Protein AF-0000000082425223 (afdb_homodimer)

Structure (mmCIF, N/CA/C/O backbone):
data_AF-0000000082425223-model_v1
#
loop_
_entity.id
_entity.type
_entity.pdbx_description
1 polymer 'DoxX family protein'
#
loop_
_atom_site.group_PDB
_atom_site.id
_atom_site.type_symbol
_atom_site.label_atom_id
_atom_site.label_alt_id
_atom_site.label_comp_id
_atom_site.label_asym_id
_atom_site.label_entity_id
_atom_site.label_seq_id
_atom_site.pdbx_PDB_ins_code
_atom_site.Cartn_x
_atom_site.Cartn_y
_atom_site.Cartn_z
_atom_site.occupancy
_atom_site.B_iso_or_equiv
_atom_site.auth_seq_id
_atom_site.auth_comp_id
_atom_site.auth_asym_id
_atom_site.auth_atom_id
_atom_site.pdbx_PDB_model_num
ATOM 1 N N . MET A 1 1 ? -29.469 19.625 16.859 1 52.38 1 MET A N 1
ATOM 2 C CA . MET A 1 1 ? -29.297 18.578 17.875 1 52.38 1 MET A CA 1
ATOM 3 C C . MET A 1 1 ? -28.641 17.344 17.281 1 52.38 1 MET A C 1
ATOM 5 O O . MET A 1 1 ? -27.672 16.828 17.828 1 52.38 1 MET A O 1
ATOM 9 N N . MET A 1 2 ? -29.141 16.844 16.172 1 56.38 2 MET A N 1
ATOM 10 C CA . MET A 1 2 ? -28.625 15.664 15.469 1 56.38 2 MET A CA 1
ATOM 11 C C . MET A 1 2 ? -27.203 15.906 14.977 1 56.38 2 MET A C 1
ATOM 13 O O . MET A 1 2 ? -26.359 15.008 15.039 1 56.38 2 MET A O 1
ATOM 17 N N . TYR A 1 3 ? -27.031 17.109 14.648 1 58.78 3 TYR A N 1
ATOM 18 C CA . TYR A 1 3 ? -25.688 17.453 14.164 1 58.78 3 TYR A CA 1
ATOM 19 C C . TYR A 1 3 ? -24.672 17.344 15.281 1 58.78 3 TYR A C 1
ATOM 21 O O . TYR A 1 3 ? -23.547 16.875 15.062 1 58.78 3 TYR A O 1
ATOM 29 N N . ALA A 1 4 ? -25.125 17.828 16.438 1 57.56 4 ALA A N 1
ATOM 30 C CA . ALA A 1 4 ? -24.203 17.797 17.578 1 57.56 4 ALA A CA 1
ATOM 31 C C . ALA A 1 4 ? -23.859 16.359 17.969 1 57.56 4 ALA A C 1
ATOM 33 O O . ALA A 1 4 ? -22.719 16.062 18.312 1 57.56 4 ALA A O 1
ATOM 34 N N . ILE A 1 5 ? -24.719 15.539 18 1 57.25 5 ILE A N 1
ATOM 35 C CA . ILE A 1 5 ? -24.5 14.141 18.359 1 57.25 5 ILE A CA 1
ATOM 36 C C . ILE A 1 5 ? -23.562 13.492 17.328 1 57.25 5 ILE A C 1
ATOM 38 O O . ILE A 1 5 ? -22.641 12.758 17.703 1 57.25 5 ILE A O 1
ATOM 42 N N . TYR A 1 6 ? -23.797 13.836 16.156 1 58.12 6 TYR A N 1
ATOM 43 C CA . TYR A 1 6 ? -22.969 13.289 15.086 1 58.12 6 TYR A CA 1
ATOM 44 C C . TYR A 1 6 ? -21.531 13.789 15.188 1 58.12 6 TYR A C 1
ATOM 46 O O . TYR A 1 6 ? -20.594 13.023 15.023 1 58.12 6 TYR A O 1
ATOM 54 N N . ALA A 1 7 ? -21.609 15.031 15.516 1 58.75 7 ALA A N 1
ATOM 55 C CA . ALA A 1 7 ? -20.281 15.602 15.711 1 58.75 7 ALA A CA 1
ATOM 56 C C . ALA A 1 7 ? -19.547 14.914 16.859 1 58.75 7 ALA A C 1
ATOM 58 O O . ALA A 1 7 ? -18.344 14.664 16.781 1 58.75 7 ALA A O 1
ATOM 59 N N . LEU A 1 8 ? -20.25 14.766 17.938 1 57.88 8 LEU A N 1
ATOM 60 C CA . LEU A 1 8 ? -19.656 14.078 19.078 1 57.88 8 LEU A CA 1
ATOM 61 C C . LEU A 1 8 ? -19.219 12.664 18.703 1 57.88 8 LEU A C 1
ATOM 63 O O . LEU A 1 8 ? -18.156 12.211 19.094 1 57.88 8 LEU A O 1
ATOM 67 N N . LEU A 1 9 ? -19.984 12.047 18.031 1 59.44 9 LEU A N 1
ATOM 68 C CA . LEU A 1 9 ? -19.672 10.688 17.594 1 59.44 9 LEU A CA 1
ATOM 69 C C . LEU A 1 9 ? -18.469 10.688 16.672 1 59.44 9 LEU A C 1
ATOM 71 O O . LEU A 1 9 ? -17.594 9.812 16.766 1 59.44 9 LEU A O 1
ATOM 75 N N . GLN A 1 10 ? -18.484 11.688 15.891 1 58.5 10 GLN A N 1
ATOM 76 C CA . GLN A 1 10 ? -17.391 11.789 14.93 1 58.5 10 GLN A CA 1
ATOM 77 C C . GLN A 1 10 ? -16.062 12.039 15.625 1 58.5 10 GLN A C 1
ATOM 79 O O . GLN A 1 10 ? -15.023 11.523 15.211 1 58.5 10 GLN A O 1
ATOM 84 N N . THR A 1 11 ? -16.25 12.914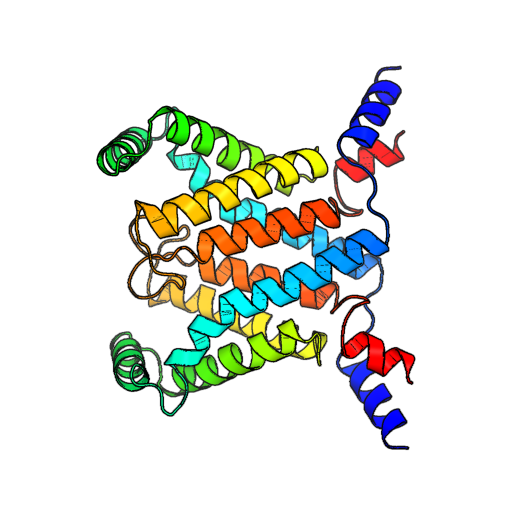 16.688 1 57.66 11 THR A N 1
ATOM 85 C CA . THR A 1 11 ? -15.023 13.172 17.438 1 57.66 11 THR A CA 1
ATOM 86 C C . THR A 1 11 ? -14.492 11.875 18.047 1 57.66 11 THR A C 1
ATOM 88 O O . THR A 1 11 ? -13.273 11.703 18.188 1 57.66 11 THR A O 1
ATOM 91 N N . ILE A 1 12 ? -15.461 11.156 18.422 1 57.31 12 ILE A N 1
ATOM 92 C CA . ILE A 1 12 ? -15.055 9.898 19.031 1 57.31 12 ILE A CA 1
ATOM 93 C C . ILE A 1 12 ? -14.531 8.953 17.953 1 57.31 12 ILE A C 1
ATOM 95 O O . ILE A 1 12 ? -13.523 8.273 18.156 1 57.31 12 ILE A O 1
ATOM 99 N N . VAL A 1 13 ? -15.18 9.055 16.891 1 59.62 13 VAL A N 1
ATOM 100 C CA . VAL A 1 13 ? -14.938 8.031 15.883 1 59.62 13 VAL A CA 1
ATOM 101 C C . VAL A 1 13 ? -13.82 8.484 14.938 1 59.62 13 VAL A C 1
ATOM 103 O O . VAL A 1 13 ? -13.055 7.664 14.438 1 59.62 13 VAL A O 1
ATOM 106 N N . THR A 1 14 ? -13.719 9.812 14.852 1 60.81 14 THR A N 1
ATOM 107 C CA . THR A 1 14 ? -12.695 10.312 13.945 1 60.81 14 THR A CA 1
ATOM 108 C C . THR A 1 14 ? -11.836 11.383 14.617 1 60.81 14 THR A C 1
ATOM 110 O O . THR A 1 14 ? -11.914 12.562 14.266 1 60.81 14 THR A O 1
ATOM 113 N N . PRO A 1 15 ? -11.211 10.977 15.602 1 60.62 15 PRO A N 1
ATOM 114 C CA . PRO A 1 15 ? -10.422 12 16.297 1 60.62 15 PRO A CA 1
ATOM 115 C C . PRO A 1 15 ? -9.422 12.695 15.375 1 60.62 15 PRO A C 1
ATOM 117 O O . PRO A 1 15 ? -8.898 12.078 14.445 1 60.62 15 PRO A O 1
ATOM 120 N N . THR A 1 16 ? -9.492 13.945 15.445 1 66.5 16 THR A N 1
ATOM 121 C CA . THR A 1 16 ? -8.445 14.703 14.773 1 66.5 16 THR A CA 1
ATOM 122 C C . THR A 1 16 ? -7.066 14.297 15.281 1 66.5 16 THR A C 1
ATOM 124 O O . THR A 1 16 ? -6.836 14.234 16.484 1 66.5 16 THR A O 1
ATOM 127 N N . ARG A 1 17 ? -6.234 13.82 14.391 1 75.69 17 ARG A N 1
ATOM 128 C CA . ARG A 1 17 ? -4.906 13.375 14.797 1 75.69 17 ARG A CA 1
ATOM 129 C C . ARG A 1 17 ? -3.918 14.539 14.812 1 75.69 17 ARG A C 1
ATOM 131 O O . ARG A 1 17 ? -3.932 15.383 13.914 1 75.69 17 ARG A O 1
ATOM 138 N N . GLY A 1 18 ? -3.25 14.656 15.867 1 81.25 18 GLY A N 1
ATOM 139 C CA . GLY A 1 18 ? -2.258 15.711 16.016 1 81.25 18 GLY A CA 1
ATOM 140 C C . GLY A 1 18 ? -1.017 15.477 15.172 1 81.25 18 GLY A C 1
ATOM 141 O O . GLY A 1 18 ? -0.858 14.414 14.57 1 81.25 18 GLY A O 1
ATOM 142 N N . PRO A 1 19 ? -0.209 16.484 15.055 1 84.44 19 PRO A N 1
ATOM 143 C CA . PRO A 1 19 ? 1.003 16.422 14.234 1 84.44 19 PRO A CA 1
ATOM 144 C C . PRO A 1 19 ? 1.937 15.281 14.656 1 84.44 19 PRO A C 1
ATOM 146 O O . PRO A 1 19 ? 2.609 14.688 13.812 1 84.44 19 PRO A O 1
ATOM 149 N N . SER A 1 20 ? 1.937 14.969 15.906 1 91.06 20 SER A N 1
ATOM 150 C CA . SER A 1 20 ? 2.803 13.891 16.375 1 91.06 20 SER A CA 1
ATOM 151 C C . SER A 1 20 ? 2.34 12.539 15.852 1 91.06 20 SER A C 1
ATOM 153 O O . SER A 1 20 ? 3.154 11.734 15.398 1 91.06 20 SER A O 1
ATOM 155 N N . ALA A 1 21 ? 1.071 12.305 15.906 1 93.44 21 ALA A N 1
ATOM 156 C CA . ALA A 1 21 ? 0.525 11.047 15.414 1 93.44 21 ALA A CA 1
ATOM 157 C C . ALA A 1 21 ? 0.746 10.906 13.906 1 93.44 21 ALA A C 1
ATOM 159 O O . ALA A 1 21 ? 1.115 9.836 13.43 1 93.44 21 ALA A O 1
ATOM 160 N N . ALA A 1 22 ? 0.528 11.992 13.242 1 93.75 22 ALA A N 1
ATOM 161 C CA . ALA A 1 22 ? 0.738 11.977 11.797 1 93.75 22 ALA A CA 1
ATOM 162 C C . ALA A 1 22 ? 2.203 11.719 11.461 1 93.75 22 ALA A C 1
ATOM 164 O O . ALA A 1 22 ? 2.506 10.992 10.508 1 93.75 22 ALA A O 1
ATOM 165 N N . GLY A 1 23 ? 3.094 12.328 12.211 1 95.75 23 GLY A N 1
ATOM 166 C CA . GLY A 1 23 ? 4.516 12.078 12.031 1 95.75 23 GLY A CA 1
ATOM 167 C C . GLY A 1 23 ? 4.906 10.633 12.258 1 95.75 23 GLY A C 1
ATOM 168 O O . GLY A 1 23 ? 5.676 10.062 11.484 1 95.75 23 GLY A O 1
ATOM 169 N N . VAL A 1 24 ? 4.375 10.062 13.297 1 97.19 24 VAL A N 1
ATOM 170 C CA . VAL A 1 24 ? 4.625 8.656 13.594 1 97.19 24 VAL A CA 1
ATOM 171 C C . VAL A 1 24 ? 4.043 7.785 12.477 1 97.19 24 VAL A C 1
ATOM 173 O O . VAL A 1 24 ? 4.656 6.793 12.07 1 97.19 24 VAL A O 1
ATOM 176 N N . GLY A 1 25 ? 2.865 8.164 12.039 1 97.81 25 GLY A N 1
ATOM 177 C CA . GLY A 1 25 ? 2.238 7.445 10.938 1 97.81 25 GLY A CA 1
ATOM 178 C C . GLY A 1 25 ? 3.1 7.402 9.688 1 97.81 25 GLY A C 1
ATOM 179 O O . GLY A 1 25 ? 3.254 6.344 9.07 1 97.81 25 GLY A O 1
ATOM 180 N N . LEU A 1 26 ? 3.627 8.492 9.336 1 97.19 26 LEU A N 1
ATOM 181 C CA . LEU A 1 26 ? 4.465 8.562 8.148 1 97.19 26 LEU A CA 1
ATOM 182 C C . LEU A 1 26 ? 5.762 7.781 8.344 1 97.19 26 LEU A C 1
ATOM 184 O O . LEU A 1 26 ? 6.262 7.156 7.41 1 97.19 26 LEU A O 1
ATOM 188 N N . LEU A 1 27 ? 6.328 7.84 9.547 1 98.25 27 LEU A N 1
ATOM 189 C CA . LEU A 1 27 ? 7.52 7.059 9.852 1 98.25 27 LEU A CA 1
ATOM 190 C C . LEU A 1 27 ? 7.246 5.566 9.68 1 98.25 27 LEU A C 1
ATOM 192 O O . LEU A 1 27 ? 7.988 4.871 8.984 1 98.25 27 LEU A O 1
ATOM 196 N N . LEU A 1 28 ? 6.219 5.125 10.32 1 98.75 28 LEU A N 1
ATOM 197 C CA . LEU A 1 28 ? 5.887 3.707 10.25 1 98.75 28 LEU A CA 1
ATOM 198 C C . LEU A 1 28 ? 5.59 3.289 8.812 1 98.75 28 LEU A C 1
ATOM 200 O O . LEU A 1 28 ? 6.008 2.213 8.375 1 98.75 28 LEU A O 1
ATOM 204 N N . PHE A 1 29 ? 4.871 4.098 8.102 1 98.69 29 PHE A N 1
ATOM 205 C CA . PHE A 1 29 ? 4.527 3.797 6.715 1 98.69 29 PHE A CA 1
ATOM 206 C C . PHE A 1 29 ? 5.781 3.627 5.871 1 98.69 29 PHE A C 1
ATOM 208 O O . PHE A 1 29 ? 5.91 2.654 5.125 1 98.69 29 PHE A O 1
ATOM 215 N N . ARG A 1 30 ? 6.684 4.512 5.98 1 98.62 30 ARG A N 1
ATOM 216 C CA . ARG A 1 30 ? 7.918 4.465 5.207 1 98.62 30 ARG A CA 1
ATOM 217 C C . ARG A 1 30 ? 8.711 3.201 5.516 1 98.62 30 ARG A C 1
ATOM 219 O O . ARG A 1 30 ? 9.172 2.512 4.602 1 98.62 30 ARG A O 1
ATOM 226 N N . VAL A 1 31 ? 8.898 2.973 6.742 1 98.88 31 VAL A N 1
ATOM 227 C CA . VAL A 1 31 ? 9.719 1.835 7.156 1 98.88 31 VAL A CA 1
ATOM 228 C C . VAL A 1 31 ? 9.07 0.535 6.68 1 98.88 31 VAL A C 1
ATOM 230 O O . VAL A 1 31 ? 9.734 -0.311 6.078 1 98.88 31 VAL A O 1
ATOM 233 N N . LEU A 1 32 ? 7.816 0.403 6.91 1 98.94 32 LEU A N 1
ATOM 234 C CA . LEU A 1 32 ? 7.121 -0.83 6.555 1 98.94 32 LEU A CA 1
ATOM 235 C C . LEU A 1 32 ? 6.98 -0.958 5.043 1 98.94 32 LEU A C 1
ATOM 237 O O . LEU A 1 32 ? 7.016 -2.066 4.504 1 98.94 32 LEU A O 1
ATOM 241 N N . TYR A 1 33 ? 6.773 0.135 4.316 1 98.88 33 TYR A N 1
ATOM 242 C CA . TYR A 1 33 ? 6.777 0.159 2.859 1 98.88 33 TYR A CA 1
ATOM 243 C C . TYR A 1 33 ? 8.094 -0.363 2.309 1 98.88 33 TYR A C 1
ATOM 245 O O . TYR A 1 33 ? 8.109 -1.198 1.4 1 98.88 33 TYR A O 1
ATOM 253 N N . GLY A 1 34 ? 9.164 0.159 2.881 1 98.94 34 GLY A N 1
ATOM 254 C CA . GLY A 1 34 ? 10.477 -0.322 2.469 1 98.94 34 GLY A CA 1
ATOM 255 C C . GLY A 1 34 ? 10.688 -1.796 2.76 1 98.94 34 GLY A C 1
ATOM 256 O O . GLY A 1 34 ? 11.266 -2.518 1.943 1 98.94 34 GLY A O 1
ATOM 257 N N . ILE A 1 35 ? 10.289 -2.234 3.896 1 98.88 35 ILE A N 1
ATOM 258 C CA . ILE A 1 35 ? 10.398 -3.639 4.277 1 98.88 35 ILE A CA 1
ATOM 259 C C . ILE A 1 35 ? 9.641 -4.508 3.277 1 98.88 35 ILE A C 1
ATOM 261 O O . ILE A 1 35 ? 10.078 -5.613 2.947 1 98.88 35 ILE A O 1
ATOM 265 N N . ALA A 1 36 ? 8.508 -4.035 2.812 1 98.81 36 ALA A N 1
ATOM 266 C CA . ALA A 1 36 ? 7.711 -4.781 1.845 1 98.81 36 ALA A CA 1
ATOM 267 C C . ALA A 1 36 ? 8.406 -4.84 0.488 1 98.81 36 ALA A C 1
ATOM 269 O O . ALA A 1 36 ? 8.297 -5.836 -0.23 1 98.81 36 ALA A O 1
ATOM 270 N N . LEU A 1 37 ? 9.062 -3.812 0.117 1 98.88 37 LEU A N 1
ATOM 271 C CA . LEU A 1 37 ? 9.625 -3.682 -1.225 1 98.88 37 LEU A CA 1
ATOM 272 C C . LEU A 1 37 ? 11 -4.336 -1.306 1 98.88 37 LEU A C 1
ATOM 274 O O . LEU A 1 37 ? 11.367 -4.895 -2.342 1 98.88 37 LEU A O 1
ATOM 278 N N . LEU A 1 38 ? 11.758 -4.371 -0.269 1 98.81 38 LEU A N 1
ATOM 279 C CA . LEU A 1 38 ? 13.156 -4.781 -0.266 1 98.81 38 LEU A CA 1
ATOM 280 C C . LEU A 1 38 ? 13.297 -6.23 -0.713 1 98.81 38 LEU A C 1
ATOM 282 O O . LEU A 1 38 ? 14.188 -6.559 -1.5 1 98.81 38 LEU A O 1
ATOM 286 N N . PRO A 1 39 ? 12.477 -7.129 -0.271 1 98.5 39 PRO A N 1
ATOM 287 C CA . PRO A 1 39 ? 12.609 -8.523 -0.699 1 98.5 39 PRO A CA 1
ATOM 288 C C . PRO A 1 39 ? 12.414 -8.703 -2.203 1 98.5 39 PRO A C 1
ATOM 290 O O . PRO A 1 39 ? 12.781 -9.742 -2.758 1 98.5 39 PRO A O 1
ATOM 293 N N . HIS A 1 40 ? 11.828 -7.801 -2.861 1 98.19 40 HIS A N 1
ATOM 294 C CA . HIS A 1 40 ? 11.68 -7.863 -4.309 1 98.19 40 HIS A CA 1
ATOM 295 C C . HIS A 1 40 ? 12.969 -7.461 -5.012 1 98.19 40 HIS A C 1
ATOM 297 O O . HIS A 1 40 ? 13.211 -7.863 -6.152 1 98.19 40 HIS A O 1
ATOM 303 N N . GLY A 1 41 ? 13.75 -6.648 -4.363 1 98.31 41 GLY A N 1
ATOM 304 C CA . GLY A 1 41 ? 14.992 -6.164 -4.938 1 98.31 41 GLY A CA 1
ATOM 305 C C . GLY A 1 41 ? 16.172 -7.07 -4.648 1 98.31 41 GLY A C 1
ATOM 306 O O . GLY A 1 41 ? 17.062 -7.234 -5.492 1 98.31 41 GLY A O 1
ATOM 307 N N . ILE A 1 42 ? 16.188 -7.707 -3.531 1 98 42 ILE A N 1
ATOM 308 C CA . ILE A 1 42 ? 17.344 -8.453 -3.031 1 98 42 ILE A CA 1
ATOM 309 C C . ILE A 1 42 ? 17.688 -9.586 -3.988 1 98 42 ILE A C 1
ATOM 311 O O . ILE A 1 42 ? 18.828 -9.727 -4.418 1 98 42 ILE A O 1
ATOM 315 N N . PRO A 1 43 ? 16.75 -10.422 -4.391 1 97.62 43 PRO A N 1
ATOM 316 C CA . PRO A 1 43 ? 17.094 -11.57 -5.242 1 97.62 43 PRO A CA 1
ATOM 317 C C . PRO A 1 43 ? 17.578 -11.148 -6.629 1 97.62 43 PRO A C 1
ATOM 319 O O . PRO A 1 43 ? 18.125 -11.961 -7.371 1 97.62 43 PRO A O 1
ATOM 322 N N . LYS A 1 44 ? 17.375 -9.875 -7.043 1 97.69 44 LYS A N 1
ATOM 323 C CA . LYS A 1 44 ? 17.734 -9.398 -8.367 1 97.69 44 LYS A CA 1
ATOM 324 C C . LYS A 1 44 ? 19.156 -8.836 -8.375 1 97.69 44 LYS A C 1
ATOM 326 O O . LYS A 1 44 ? 19.734 -8.578 -9.438 1 97.69 44 LYS A O 1
ATOM 331 N N . MET A 1 45 ? 19.719 -8.68 -7.234 1 97.81 45 MET A N 1
ATOM 332 C CA . MET A 1 45 ? 21.031 -8.039 -7.125 1 97.81 45 MET A CA 1
ATOM 333 C C . MET A 1 45 ? 22.141 -9.016 -7.484 1 97.81 45 MET A C 1
ATOM 335 O O . MET A 1 45 ? 22 -10.219 -7.293 1 97.81 45 MET A O 1
ATOM 339 N N . PRO A 1 46 ? 23.297 -8.438 -7.961 1 96.44 46 PRO A N 1
ATOM 340 C CA . PRO A 1 46 ? 24.438 -9.312 -8.195 1 96.44 46 PRO A CA 1
ATOM 341 C C . PRO A 1 46 ? 24.875 -10.078 -6.945 1 96.44 46 PRO A C 1
ATOM 343 O O . PRO A 1 46 ? 24.844 -9.523 -5.84 1 96.44 46 PRO A O 1
ATOM 346 N N . GLY A 1 47 ? 25.125 -11.352 -7.23 1 95.5 47 GLY A N 1
ATOM 347 C CA . GLY A 1 47 ? 25.562 -12.18 -6.117 1 95.5 47 GLY A CA 1
ATOM 348 C C . GLY A 1 47 ? 24.453 -13.055 -5.559 1 95.5 47 GLY A C 1
ATOM 349 O O . GLY A 1 47 ? 24.719 -14.031 -4.855 1 95.5 47 GLY A O 1
ATOM 350 N N . SER A 1 48 ? 23.219 -12.703 -5.879 1 96.81 48 SER A N 1
ATOM 351 C CA . SER A 1 48 ? 22.109 -13.531 -5.414 1 96.81 48 SER A CA 1
ATOM 352 C C . SER A 1 48 ? 22.031 -14.852 -6.176 1 96.81 48 SER A C 1
ATOM 354 O O . SER A 1 48 ? 22.234 -14.883 -7.391 1 96.81 48 SER A O 1
ATOM 356 N N . ARG A 1 49 ? 21.688 -15.859 -5.523 1 96.12 49 ARG A N 1
ATOM 357 C CA 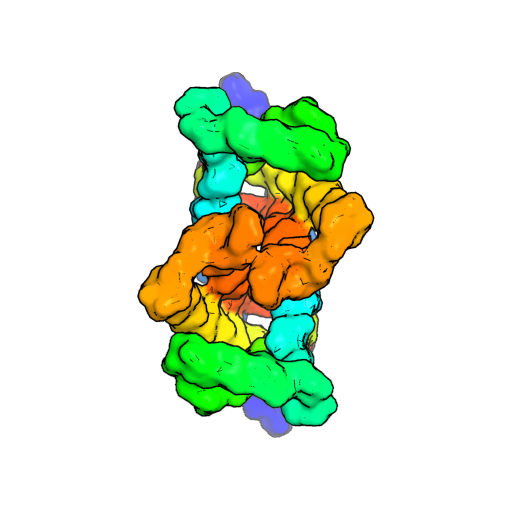. ARG A 1 49 ? 21.578 -17.188 -6.125 1 96.12 49 ARG A CA 1
ATOM 358 C C . ARG A 1 49 ? 20.375 -17.266 -7.059 1 96.12 49 ARG A C 1
ATOM 360 O O . ARG A 1 49 ? 20.344 -18.109 -7.961 1 96.12 49 ARG A O 1
ATOM 367 N N . MET A 1 50 ? 19.438 -16.391 -6.828 1 96.06 50 MET A N 1
ATOM 368 C CA . MET A 1 50 ? 18.188 -16.453 -7.586 1 96.06 50 MET A CA 1
ATOM 369 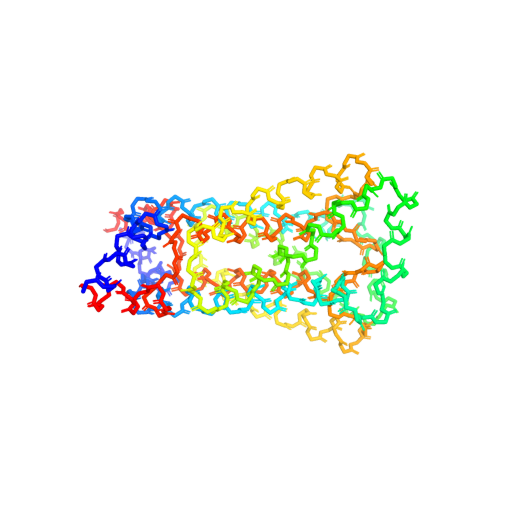C C . MET A 1 50 ? 18.25 -15.547 -8.805 1 96.06 50 MET A C 1
ATOM 371 O O . MET A 1 50 ? 17.375 -15.586 -9.664 1 96.06 50 MET A O 1
ATOM 375 N N . ARG A 1 51 ? 19.219 -14.805 -8.945 1 96.75 51 ARG A N 1
ATOM 376 C CA . ARG A 1 51 ? 19.25 -13.742 -9.945 1 96.75 51 ARG A CA 1
ATOM 377 C C . ARG A 1 51 ? 19.156 -14.32 -11.352 1 96.75 51 ARG A C 1
ATOM 379 O O . ARG A 1 51 ? 18.375 -13.844 -12.172 1 96.75 51 ARG A O 1
ATOM 386 N N . LYS A 1 52 ? 19.969 -15.312 -11.625 1 96.31 52 LYS A N 1
ATOM 387 C CA . LYS A 1 52 ? 20.016 -15.883 -12.969 1 96.31 52 LYS A CA 1
ATOM 388 C C . LYS A 1 52 ? 18.641 -16.422 -13.367 1 96.31 52 LYS A C 1
ATOM 390 O O . LYS A 1 52 ? 18.156 -16.141 -14.469 1 96.31 52 LYS A O 1
ATOM 395 N N . GLN A 1 53 ? 18.094 -17.156 -12.523 1 95.38 53 GLN A N 1
ATOM 396 C CA . GLN A 1 53 ? 16.781 -17.734 -12.789 1 95.38 53 GLN A CA 1
ATOM 397 C C . GLN A 1 53 ? 15.734 -16.656 -13.031 1 95.38 53 GLN A C 1
ATOM 399 O O . GLN A 1 53 ? 14.922 -16.766 -13.953 1 95.38 53 GLN A O 1
ATOM 404 N N . LEU A 1 54 ? 15.727 -15.688 -12.227 1 94.56 54 LEU A N 1
ATOM 405 C CA . LEU A 1 54 ? 14.758 -14.602 -12.344 1 94.56 54 LEU A CA 1
ATOM 406 C C . LEU A 1 54 ? 14.977 -13.82 -13.641 1 94.56 54 LEU A C 1
ATOM 408 O O . LEU A 1 54 ? 14.016 -13.5 -14.344 1 94.56 54 LEU A O 1
ATOM 412 N N . ARG A 1 55 ? 16.141 -13.539 -13.875 1 95.19 55 ARG A N 1
ATOM 413 C CA . ARG A 1 55 ? 16.484 -12.781 -15.07 1 95.19 55 ARG A CA 1
ATOM 414 C C . ARG A 1 55 ? 16.109 -13.547 -16.328 1 95.19 55 ARG A C 1
ATOM 416 O O . ARG A 1 55 ? 15.531 -12.977 -17.266 1 95.19 55 ARG A O 1
ATOM 423 N N . ASP A 1 56 ? 16.406 -14.781 -16.391 1 95.12 56 ASP A N 1
ATOM 424 C CA . ASP A 1 56 ? 16.062 -15.625 -17.531 1 95.12 56 ASP A CA 1
ATOM 425 C C . ASP A 1 56 ? 14.547 -15.75 -17.688 1 95.12 56 ASP A C 1
ATOM 427 O O . ASP A 1 56 ? 14.031 -15.742 -18.797 1 95.12 56 ASP A O 1
ATOM 431 N N . GLY A 1 57 ? 13.914 -15.922 -16.562 1 91.5 57 GLY A N 1
ATOM 432 C CA . GLY A 1 57 ? 12.461 -15.969 -16.609 1 91.5 57 GLY A CA 1
ATOM 433 C C . GLY A 1 57 ? 11.836 -14.719 -17.188 1 91.5 57 GLY A C 1
ATOM 434 O O . GLY A 1 57 ? 10.914 -14.805 -18.016 1 91.5 57 GLY A O 1
ATOM 435 N N . MET A 1 58 ? 12.32 -13.633 -16.797 1 90.44 58 MET A N 1
ATOM 436 C CA . MET A 1 58 ? 11.805 -12.359 -17.312 1 90.44 58 MET A CA 1
ATOM 437 C C . MET A 1 58 ? 12.125 -12.195 -18.797 1 90.44 58 MET A C 1
ATOM 439 O O . MET A 1 58 ? 11.297 -11.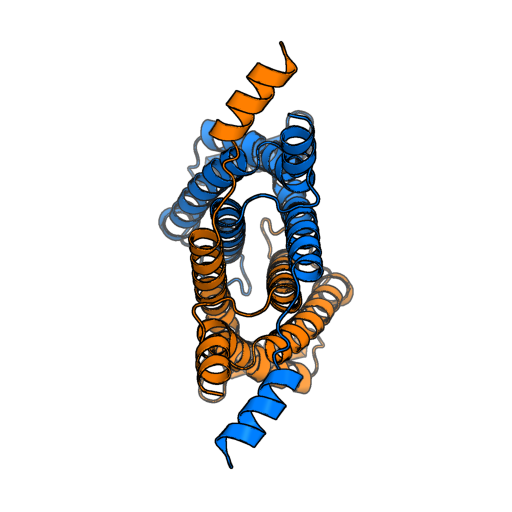695 -19.547 1 90.44 58 MET A O 1
ATOM 443 N N . ARG A 1 59 ? 13.25 -12.617 -19.125 1 92.25 59 ARG A N 1
ATOM 444 C CA . ARG A 1 59 ? 13.617 -12.586 -20.547 1 92.25 59 ARG A CA 1
ATOM 445 C C . ARG A 1 59 ? 12.656 -13.43 -21.375 1 92.25 59 ARG A C 1
ATOM 447 O O . ARG A 1 59 ? 12.25 -13.016 -22.469 1 92.25 59 ARG A O 1
ATOM 454 N N . GLN A 1 60 ? 12.328 -14.516 -20.875 1 91.88 60 GLN A N 1
ATOM 455 C CA . GLN A 1 60 ? 11.406 -15.414 -21.562 1 91.88 60 GLN A CA 1
ATOM 456 C C . GLN A 1 60 ? 10.023 -14.789 -21.688 1 91.88 60 GLN A C 1
ATOM 458 O O . GLN A 1 60 ? 9.281 -15.102 -22.625 1 91.88 60 GLN A O 1
ATOM 463 N N . MET A 1 61 ? 9.75 -13.938 -20.781 1 87.56 61 MET A N 1
ATOM 464 C CA . MET A 1 61 ? 8.461 -13.25 -20.812 1 87.56 61 MET A CA 1
ATOM 465 C C . MET A 1 61 ? 8.523 -12.016 -21.703 1 87.56 61 MET A C 1
ATOM 467 O O . MET A 1 61 ? 7.559 -11.258 -21.797 1 87.56 61 MET A O 1
ATOM 471 N N . GLY A 1 62 ? 9.703 -11.703 -22.219 1 90.12 62 GLY A N 1
ATOM 472 C CA . GLY A 1 62 ? 9.844 -10.609 -23.172 1 90.12 62 GLY A CA 1
ATOM 473 C C . GLY A 1 62 ? 10.297 -9.312 -22.531 1 90.12 62 GLY A C 1
ATOM 474 O O . GLY A 1 62 ? 10.219 -8.25 -23.141 1 90.12 62 GLY A O 1
ATOM 475 N N . ILE A 1 63 ? 10.719 -9.484 -21.344 1 90.69 63 ILE A N 1
ATOM 476 C CA . ILE A 1 63 ? 11.195 -8.297 -20.641 1 90.69 63 ILE A CA 1
ATOM 477 C C . ILE A 1 63 ? 12.688 -8.117 -20.906 1 90.69 63 ILE A C 1
ATOM 479 O O . ILE A 1 63 ? 13.477 -9.039 -20.688 1 90.69 63 ILE A O 1
ATOM 483 N N . ALA A 1 64 ? 13.047 -6.945 -21.344 1 93.06 64 ALA A N 1
ATOM 484 C CA . ALA A 1 64 ? 14.438 -6.656 -21.672 1 93.06 64 ALA A CA 1
ATOM 485 C C . ALA A 1 64 ? 15.32 -6.766 -20.422 1 93.06 64 ALA A C 1
ATOM 487 O O . ALA A 1 64 ? 14.938 -6.312 -19.344 1 93.06 64 ALA A O 1
ATOM 488 N N . PRO A 1 65 ? 16.5 -7.328 -20.594 1 94.06 65 PRO A N 1
ATOM 489 C CA . PRO A 1 65 ? 17.422 -7.484 -19.469 1 94.06 65 PRO A CA 1
ATOM 490 C C . PRO A 1 65 ? 17.75 -6.156 -18.781 1 94.06 65 PRO A C 1
ATOM 492 O O . PRO A 1 65 ? 17.922 -6.113 -17.562 1 94.06 65 PRO A O 1
ATOM 495 N N . ALA A 1 66 ? 17.797 -5.16 -19.516 1 95.19 66 ALA A N 1
ATOM 496 C CA . ALA A 1 66 ? 18.109 -3.848 -18.953 1 95.19 66 ALA A CA 1
ATOM 497 C C . ALA A 1 66 ? 17.031 -3.414 -17.969 1 95.19 66 ALA A C 1
ATOM 499 O O . ALA A 1 66 ? 17.328 -2.748 -16.969 1 95.19 66 ALA A O 1
ATOM 500 N N . LEU A 1 67 ? 15.844 -3.789 -18.219 1 94.69 67 LEU A N 1
ATOM 501 C CA . LEU A 1 67 ? 14.75 -3.441 -17.328 1 94.69 67 LEU A CA 1
ATOM 502 C C . LEU A 1 67 ? 14.836 -4.234 -16.031 1 94.69 67 LEU A C 1
ATOM 504 O O . LEU A 1 67 ? 14.484 -3.729 -14.961 1 94.69 67 LEU A O 1
ATOM 508 N N . PHE A 1 68 ? 15.266 -5.438 -16.172 1 95.75 68 PHE A N 1
ATOM 509 C CA . PHE A 1 68 ? 15.492 -6.254 -14.984 1 95.75 68 PHE A CA 1
ATOM 510 C C . PHE A 1 68 ? 16.547 -5.625 -14.086 1 95.75 68 PHE A C 1
ATOM 512 O O . PHE A 1 68 ? 16.375 -5.535 -12.875 1 95.75 68 PHE A O 1
ATOM 519 N N . ASP A 1 69 ? 17.641 -5.223 -14.711 1 96.94 69 ASP A N 1
ATOM 520 C CA . ASP A 1 69 ? 18.734 -4.617 -13.953 1 96.94 69 ASP A CA 1
ATOM 521 C C . ASP A 1 69 ? 18.297 -3.307 -13.312 1 96.94 69 ASP A C 1
ATOM 523 O O . ASP A 1 69 ? 18.672 -3.01 -12.172 1 96.94 69 ASP A O 1
ATOM 527 N N . LEU A 1 70 ? 17.547 -2.539 -14.031 1 97.56 70 LEU A N 1
ATOM 528 C CA . LEU A 1 70 ? 17 -1.293 -13.5 1 97.56 70 LEU A CA 1
ATOM 529 C C . LEU A 1 70 ? 16.078 -1.562 -12.312 1 97.56 70 LEU A C 1
ATOM 531 O O . LEU A 1 70 ? 16.125 -0.847 -11.312 1 97.56 70 LEU A O 1
ATOM 535 N N . ALA A 1 71 ? 15.258 -2.58 -12.453 1 97.88 71 ALA A N 1
ATOM 536 C CA . ALA A 1 71 ? 14.359 -2.963 -11.359 1 97.88 71 ALA A CA 1
ATOM 537 C C . ALA A 1 71 ? 15.148 -3.318 -10.102 1 97.88 71 ALA A C 1
ATOM 539 O O . ALA A 1 71 ? 14.773 -2.93 -8.992 1 97.88 71 ALA A O 1
ATOM 540 N N . ALA A 1 72 ? 16.203 -4.035 -10.289 1 98.19 72 ALA A N 1
ATOM 541 C CA . ALA A 1 72 ? 17.047 -4.434 -9.172 1 98.19 72 ALA A CA 1
ATOM 542 C C . ALA A 1 72 ? 17.547 -3.217 -8.391 1 98.19 72 ALA A C 1
ATOM 544 O O . ALA A 1 72 ? 17.438 -3.172 -7.168 1 98.19 72 ALA A O 1
ATOM 545 N N . ILE A 1 73 ? 18 -2.268 -9.117 1 98.44 73 ILE A N 1
ATOM 546 C CA . ILE A 1 73 ? 18.578 -1.067 -8.531 1 98.44 73 ILE A CA 1
ATOM 547 C C . ILE A 1 73 ? 17.484 -0.257 -7.832 1 98.44 73 ILE A C 1
ATOM 549 O O . ILE A 1 73 ? 17.641 0.134 -6.672 1 98.44 73 ILE A O 1
ATOM 553 N N . ILE A 1 74 ? 16.422 -0.016 -8.492 1 98.81 74 ILE A N 1
ATOM 554 C CA . ILE A 1 74 ? 15.359 0.841 -7.988 1 98.81 74 ILE A CA 1
ATOM 555 C C . ILE A 1 74 ? 14.719 0.201 -6.754 1 98.81 74 ILE A C 1
ATOM 557 O O . ILE A 1 74 ? 14.5 0.87 -5.742 1 98.81 74 ILE A O 1
ATOM 561 N N . GLU A 1 75 ? 14.477 -1.062 -6.84 1 98.88 75 GLU A N 1
ATOM 562 C CA . GLU A 1 75 ? 13.812 -1.736 -5.727 1 98.88 75 GLU A CA 1
ATOM 563 C C . GLU A 1 75 ? 14.742 -1.859 -4.527 1 98.88 75 GLU A C 1
ATOM 565 O O . GLU A 1 75 ? 14.328 -1.616 -3.389 1 98.88 75 GLU A O 1
ATOM 570 N N . PHE A 1 76 ? 15.953 -2.225 -4.746 1 98.62 76 PHE A N 1
ATOM 571 C CA . PHE A 1 76 ? 16.906 -2.436 -3.654 1 98.62 76 PHE A CA 1
ATOM 572 C C . PHE A 1 76 ? 17.25 -1.114 -2.984 1 98.62 76 PHE A C 1
ATOM 574 O O . PHE A 1 76 ? 17.031 -0.939 -1.786 1 98.62 76 PHE A O 1
ATOM 581 N N . PHE A 1 77 ? 17.703 -0.183 -3.711 1 98.75 77 PHE A N 1
ATOM 582 C CA . PHE A 1 77 ? 18.156 1.073 -3.131 1 98.75 77 PHE A CA 1
ATOM 583 C C . PHE A 1 77 ? 16.984 1.97 -2.773 1 98.75 77 PHE A C 1
ATOM 585 O O . PHE A 1 77 ? 17.016 2.689 -1.773 1 98.75 77 PHE A O 1
ATOM 592 N N . GLY A 1 78 ? 15.938 1.954 -3.623 1 98.75 78 GLY A N 1
ATOM 593 C CA . GLY A 1 78 ? 14.758 2.748 -3.326 1 98.75 78 GLY A CA 1
ATOM 594 C C . GLY A 1 78 ? 14.117 2.395 -1.995 1 98.75 78 GLY A C 1
ATOM 595 O O . GLY A 1 78 ? 13.711 3.281 -1.243 1 98.75 78 GLY A O 1
ATOM 596 N N . SER A 1 79 ? 14.039 1.106 -1.727 1 98.81 79 SER A N 1
ATOM 597 C CA . SER A 1 79 ? 13.445 0.671 -0.467 1 98.81 79 SER A CA 1
ATOM 598 C C . SER A 1 79 ? 14.281 1.131 0.726 1 98.81 79 SER A C 1
ATOM 600 O O . SER A 1 79 ? 13.734 1.596 1.729 1 98.81 79 SER A O 1
ATOM 602 N N . ILE A 1 80 ? 15.555 1.13 0.674 1 98.81 80 ILE A N 1
ATOM 603 C CA . ILE A 1 80 ? 16.453 1.527 1.755 1 98.81 80 ILE A CA 1
ATOM 604 C C . ILE A 1 80 ? 16.344 3.033 1.982 1 98.81 80 ILE A C 1
ATOM 606 O O . ILE A 1 80 ? 16.219 3.488 3.123 1 98.81 80 ILE A O 1
ATOM 610 N N . LEU A 1 81 ? 16.391 3.766 0.924 1 98.31 81 LEU A N 1
ATOM 611 C CA . LEU A 1 81 ? 16.312 5.219 1.021 1 98.31 81 LEU A CA 1
ATOM 612 C C . LEU A 1 81 ? 14.977 5.648 1.614 1 98.31 81 LEU A C 1
ATOM 614 O O . LEU A 1 81 ? 14.922 6.57 2.43 1 98.31 81 LEU A O 1
ATOM 618 N N . ILE A 1 82 ? 13.906 4.996 1.178 1 98.44 82 ILE A N 1
ATOM 619 C CA . ILE A 1 82 ? 12.586 5.312 1.702 1 98.44 82 ILE A CA 1
ATOM 620 C C . ILE A 1 82 ? 12.531 5 3.195 1 98.44 82 ILE A C 1
ATOM 622 O O . ILE A 1 82 ? 12.023 5.797 3.986 1 98.44 82 ILE A O 1
ATOM 626 N N . MET A 1 83 ? 13.078 3.875 3.631 1 98.81 83 MET A N 1
ATOM 627 C CA . MET A 1 83 ? 13.062 3.5 5.039 1 98.81 83 MET A CA 1
ATOM 628 C C . MET A 1 83 ? 13.789 4.543 5.887 1 98.81 83 MET A C 1
ATOM 630 O O . MET A 1 83 ? 13.328 4.891 6.977 1 98.81 83 MET A O 1
ATOM 634 N N . LEU A 1 84 ? 14.805 5.07 5.406 1 97.94 84 LEU A N 1
ATOM 635 C CA . LEU A 1 84 ? 15.633 6.023 6.141 1 97.94 84 LEU A CA 1
ATOM 636 C C . LEU A 1 84 ? 15.039 7.426 6.07 1 97.94 84 LEU A C 1
ATOM 638 O O . LEU A 1 84 ? 15.383 8.297 6.875 1 97.94 84 LEU A O 1
ATOM 642 N N . GLY A 1 85 ? 14.133 7.656 5.172 1 96.94 85 GLY A N 1
ATOM 643 C CA . GLY A 1 85 ? 13.672 9.008 4.906 1 96.94 85 GLY A CA 1
ATOM 644 C C . GLY A 1 85 ? 14.773 9.922 4.395 1 96.94 85 GLY A C 1
ATOM 645 O O . GLY A 1 85 ? 14.961 11.023 4.906 1 96.94 85 GLY A O 1
ATOM 646 N N . LEU A 1 86 ? 15.477 9.391 3.451 1 95.06 86 LEU A N 1
ATOM 647 C CA . LEU A 1 86 ? 16.578 10.117 2.814 1 95.06 86 LEU A CA 1
ATOM 648 C C . LEU A 1 86 ? 16.281 10.359 1.337 1 95.06 86 LEU A C 1
ATOM 650 O O . LEU A 1 86 ? 15.93 9.422 0.607 1 95.06 86 LEU A O 1
ATOM 654 N N . LEU A 1 87 ? 16.406 11.617 0.892 1 94 87 LEU A N 1
ATOM 655 C CA . LEU A 1 87 ? 16.094 11.984 -0.484 1 94 87 LEU A CA 1
ATOM 656 C C . LEU A 1 87 ? 14.703 11.492 -0.877 1 94 87 LEU A C 1
ATOM 658 O O . LEU A 1 87 ? 14.523 10.906 -1.948 1 94 87 LEU A O 1
ATOM 662 N N . THR A 1 88 ? 13.805 11.625 0.031 1 95.25 88 THR A N 1
ATOM 663 C CA . THR A 1 88 ? 12.5 10.992 -0.106 1 95.25 88 THR A CA 1
ATOM 664 C C . THR A 1 88 ? 11.766 11.531 -1.326 1 95.25 88 THR A C 1
ATOM 666 O O . THR A 1 88 ? 11.141 10.773 -2.068 1 95.25 88 THR A O 1
ATOM 669 N N . GLY A 1 89 ? 11.758 12.836 -1.54 1 93.62 89 GLY A N 1
ATOM 670 C CA . GLY A 1 89 ? 11.094 13.414 -2.701 1 93.62 89 GLY A CA 1
ATOM 671 C C . GLY A 1 89 ? 11.57 12.82 -4.012 1 93.62 89 GLY A C 1
ATOM 672 O O . GLY A 1 89 ? 10.758 12.43 -4.855 1 93.62 89 GLY A O 1
ATOM 673 N N . PHE A 1 90 ? 12.836 12.711 -4.191 1 94.56 90 PHE A N 1
ATOM 674 C CA . PHE A 1 90 ? 13.43 12.148 -5.395 1 94.56 90 PHE A CA 1
ATOM 675 C C . PHE A 1 90 ? 13.109 10.664 -5.512 1 94.56 90 PHE A C 1
ATOM 677 O O . PHE A 1 90 ? 12.664 10.203 -6.562 1 94.56 90 PHE A O 1
ATOM 684 N N . THR A 1 91 ? 13.367 9.945 -4.457 1 97.31 91 THR A N 1
ATOM 685 C CA . THR A 1 91 ? 13.156 8.5 -4.457 1 97.31 91 THR A CA 1
ATOM 686 C C . THR A 1 91 ? 11.688 8.172 -4.707 1 97.31 91 THR A C 1
ATOM 688 O O . THR A 1 91 ? 11.367 7.273 -5.488 1 97.31 91 THR A O 1
ATOM 691 N N . ALA A 1 92 ? 10.82 8.898 -4.078 1 97.81 92 ALA A N 1
ATOM 692 C CA . ALA A 1 92 ? 9.383 8.68 -4.266 1 97.81 92 ALA A CA 1
ATOM 693 C C . ALA A 1 92 ? 8.969 8.969 -5.707 1 97.81 92 ALA A C 1
ATOM 695 O O . ALA A 1 92 ? 8.102 8.297 -6.258 1 97.81 92 ALA A O 1
ATOM 696 N N . ALA A 1 93 ? 9.523 9.961 -6.336 1 97.06 93 ALA A N 1
ATOM 697 C CA . ALA A 1 93 ? 9.234 10.258 -7.738 1 97.06 93 ALA A CA 1
ATOM 698 C C . ALA A 1 93 ? 9.672 9.102 -8.641 1 97.06 93 ALA A C 1
ATOM 700 O O . ALA A 1 93 ? 8.906 8.664 -9.5 1 97.06 93 ALA A O 1
ATOM 701 N N . VAL A 1 94 ? 10.828 8.633 -8.414 1 98.19 94 VAL A N 1
ATOM 702 C CA . VAL A 1 94 ? 11.367 7.52 -9.195 1 98.19 94 VAL A CA 1
ATOM 703 C C . VAL A 1 94 ? 10.484 6.289 -9.008 1 98.19 94 VAL A C 1
ATOM 705 O O . VAL A 1 94 ? 10.102 5.637 -9.977 1 98.19 94 VAL A O 1
ATOM 708 N N . LEU A 1 95 ? 10.148 5.961 -7.777 1 98.81 95 LEU A N 1
ATOM 709 C CA . LEU A 1 95 ? 9.32 4.793 -7.48 1 98.81 95 LEU A CA 1
ATOM 710 C C . LEU A 1 95 ? 7.93 4.949 -8.078 1 98.81 95 LEU A C 1
ATOM 712 O O . LEU A 1 95 ? 7.332 3.971 -8.531 1 98.81 95 LEU A O 1
ATOM 716 N N . THR A 1 96 ? 7.406 6.176 -8.031 1 98.75 96 THR A N 1
ATOM 717 C CA . THR A 1 96 ? 6.098 6.426 -8.625 1 98.75 96 THR A CA 1
ATOM 718 C C . THR A 1 96 ? 6.113 6.109 -10.117 1 98.75 96 THR A C 1
ATOM 720 O O . THR A 1 96 ? 5.27 5.352 -10.602 1 98.75 96 THR A O 1
ATOM 723 N N . ILE A 1 97 ? 7.047 6.602 -10.797 1 98.75 97 ILE A N 1
ATOM 724 C CA . ILE A 1 97 ? 7.168 6.367 -12.234 1 98.75 97 ILE A CA 1
ATOM 725 C C . ILE A 1 97 ? 7.43 4.887 -12.492 1 98.75 97 ILE A C 1
ATOM 727 O O . ILE A 1 97 ? 6.824 4.289 -13.383 1 98.75 97 ILE A O 1
ATOM 731 N N . TYR A 1 98 ? 8.281 4.305 -11.766 1 98.62 98 TYR A N 1
ATOM 732 C CA . TYR A 1 98 ? 8.664 2.902 -11.883 1 98.62 98 TYR A CA 1
ATOM 733 C C . TYR A 1 98 ? 7.449 1.994 -11.742 1 98.62 98 TYR A C 1
ATOM 735 O O . TYR A 1 98 ? 7.234 1.101 -12.562 1 98.62 98 TYR A O 1
ATOM 743 N N . PHE A 1 99 ? 6.629 2.246 -10.75 1 98.81 99 PHE A N 1
ATOM 744 C CA . PHE A 1 99 ? 5.523 1.33 -10.5 1 98.81 99 PHE A CA 1
ATOM 745 C C . PHE A 1 99 ? 4.363 1.604 -11.453 1 98.81 99 PHE A C 1
ATOM 747 O O . PHE A 1 99 ? 3.561 0.713 -11.734 1 98.81 99 PHE A O 1
ATOM 754 N N . ILE A 1 100 ? 4.211 2.842 -11.961 1 98.62 100 ILE A N 1
ATOM 755 C CA . ILE A 1 100 ? 3.273 3.059 -13.062 1 98.62 100 ILE A CA 1
ATOM 756 C C . ILE A 1 100 ? 3.658 2.178 -14.242 1 98.62 100 ILE A C 1
ATOM 758 O O . ILE A 1 100 ? 2.807 1.503 -14.828 1 98.62 100 ILE A O 1
ATOM 762 N N . ALA A 1 101 ? 4.926 2.197 -14.586 1 97.62 101 ALA A N 1
ATOM 763 C CA . ALA A 1 101 ? 5.418 1.361 -15.68 1 97.62 101 ALA A CA 1
ATOM 764 C C . ALA A 1 101 ? 5.164 -0.117 -15.391 1 97.62 101 ALA A C 1
ATOM 766 O O . ALA A 1 101 ? 4.777 -0.87 -16.297 1 97.62 101 ALA A O 1
ATOM 767 N N . LEU A 1 102 ? 5.387 -0.544 -14.148 1 97.25 102 LEU A N 1
ATOM 768 C CA . LEU A 1 102 ? 5.184 -1.945 -13.797 1 97.25 102 LEU A CA 1
ATOM 769 C C . LEU A 1 102 ? 3.711 -2.326 -13.898 1 97.25 102 LEU A C 1
ATOM 771 O O . LEU A 1 102 ? 3.381 -3.432 -14.336 1 97.25 102 LEU A O 1
ATOM 775 N N . VAL A 1 103 ? 2.828 -1.424 -13.484 1 98 103 VAL A N 1
ATOM 776 C CA . VAL A 1 103 ? 1.395 -1.668 -13.609 1 98 103 VAL A CA 1
ATOM 777 C C . VAL A 1 103 ? 1.031 -1.849 -15.078 1 98 103 VAL A C 1
ATOM 779 O O . VAL A 1 103 ? 0.278 -2.758 -15.438 1 98 103 VAL A O 1
ATOM 782 N N . ILE A 1 104 ? 1.573 -1.019 -15.922 1 96.69 104 ILE A N 1
ATOM 783 C CA . ILE A 1 104 ? 1.298 -1.096 -17.359 1 96.69 104 ILE A CA 1
ATOM 784 C C . ILE A 1 104 ? 1.821 -2.418 -17.906 1 96.69 104 ILE A C 1
ATOM 786 O O . ILE A 1 104 ? 1.1 -3.135 -18.609 1 96.69 104 ILE A O 1
ATOM 790 N N . VAL A 1 105 ? 3.016 -2.814 -17.594 1 93.38 105 VAL A N 1
ATOM 791 C CA . VAL A 1 105 ? 3.621 -4.047 -18.094 1 93.38 105 VAL A CA 1
ATOM 792 C C . VAL A 1 105 ? 2.848 -5.25 -17.562 1 93.38 105 VAL A C 1
ATOM 794 O O . VAL A 1 105 ? 2.506 -6.16 -18.312 1 93.38 105 VAL A O 1
ATOM 797 N N . SER A 1 106 ? 2.555 -5.254 -16.25 1 94.12 106 SER A N 1
ATOM 798 C CA . SER A 1 106 ? 1.869 -6.375 -15.617 1 94.12 106 SER A CA 1
ATOM 799 C C . SER A 1 106 ? 0.46 -6.547 -16.172 1 94.12 106 SER A C 1
ATOM 801 O O . SER A 1 106 ? -0.013 -7.676 -16.344 1 94.12 106 SER A O 1
ATOM 803 N N . SER A 1 107 ? -0.231 -5.469 -16.484 1 96.44 107 SER A N 1
ATOM 804 C CA . SER A 1 107 ? -1.617 -5.543 -16.922 1 96.44 107 SER A CA 1
ATOM 805 C C . SER A 1 107 ? -1.699 -5.801 -18.422 1 96.44 107 SER A C 1
ATOM 807 O O . SER A 1 107 ? -2.584 -6.52 -18.891 1 96.44 107 SER A O 1
ATOM 809 N N . THR A 1 108 ? -0.789 -5.32 -19.25 1 93.69 108 THR A N 1
ATOM 810 C CA . THR A 1 108 ? -0.932 -5.375 -20.703 1 93.69 108 THR A CA 1
ATOM 811 C C . THR A 1 108 ? -0.055 -6.477 -21.297 1 93.69 108 THR A C 1
ATOM 813 O O . THR A 1 108 ? -0.521 -7.281 -22.094 1 93.69 108 THR A O 1
ATOM 816 N N . LYS A 1 109 ? 1.161 -6.531 -20.906 1 88.12 109 LYS A N 1
ATOM 817 C CA . LYS A 1 109 ? 2.084 -7.508 -21.484 1 88.12 109 LYS A CA 1
ATOM 818 C C . LYS A 1 109 ? 1.928 -8.867 -20.812 1 88.12 109 LYS A C 1
ATOM 820 O O . LYS A 1 109 ? 1.825 -9.898 -21.484 1 88.12 109 LYS A O 1
ATOM 825 N N . MET A 1 110 ? 1.86 -8.828 -19.531 1 89.44 110 MET A N 1
ATOM 826 C CA . MET A 1 110 ? 1.78 -10.086 -18.797 1 89.44 110 MET A CA 1
ATOM 827 C C . MET A 1 110 ? 0.329 -10.516 -18.625 1 89.44 110 MET A C 1
ATOM 829 O O . MET A 1 110 ? 0.061 -11.648 -18.203 1 89.44 110 MET A O 1
ATOM 833 N N . LYS A 1 111 ? -0.628 -9.586 -18.828 1 93.19 111 LYS A N 1
ATOM 834 C CA . LYS A 1 111 ? -2.064 -9.852 -18.828 1 93.19 111 LYS A CA 1
ATOM 835 C C . LYS A 1 111 ? -2.512 -10.398 -17.469 1 93.19 111 LYS A C 1
ATOM 837 O O . LYS A 1 111 ? -3.355 -11.297 -17.406 1 93.19 111 LYS A O 1
ATOM 842 N N . LYS A 1 112 ? -1.855 -9.93 -16.453 1 93.94 112 LYS A N 1
ATOM 843 C CA . LYS A 1 112 ? -2.287 -10.289 -15.102 1 93.94 112 LYS A CA 1
ATOM 844 C C . LYS A 1 112 ? -3.641 -9.664 -14.773 1 93.94 112 LYS A C 1
ATOM 846 O O . LYS A 1 112 ? -3.947 -8.562 -15.227 1 93.94 112 LYS A O 1
ATOM 851 N N . PRO A 1 113 ? -4.41 -10.398 -13.953 1 96.31 113 PRO A N 1
ATOM 852 C CA . PRO A 1 113 ? -5.625 -9.75 -13.445 1 96.31 113 PRO A CA 1
ATOM 853 C C . PRO A 1 113 ? -5.328 -8.578 -12.508 1 96.31 113 PRO A C 1
ATOM 855 O O . PRO A 1 113 ? -4.195 -8.43 -12.039 1 96.31 113 PRO A O 1
ATOM 858 N N . PHE A 1 114 ? -6.383 -7.793 -12.242 1 97.75 114 PHE A N 1
ATOM 859 C CA . PHE A 1 114 ? -6.16 -6.695 -11.305 1 97.75 114 PHE A CA 1
ATOM 860 C C . PHE A 1 114 ? -5.961 -7.227 -9.891 1 97.75 114 PHE A C 1
ATOM 862 O O . PHE A 1 114 ? -4.844 -7.234 -9.375 1 97.75 114 PHE A O 1
ATOM 869 N N . PRO A 1 115 ? -7.004 -7.738 -9.336 1 96.75 115 PRO A N 1
ATOM 870 C CA . PRO A 1 115 ? -6.738 -8.25 -7.988 1 96.75 115 PRO A CA 1
ATOM 871 C C . PRO A 1 115 ? -6.055 -9.609 -7.992 1 96.75 115 PRO A C 1
ATOM 873 O O . PRO A 1 115 ? -6.355 -10.453 -8.844 1 96.75 115 PRO A O 1
ATOM 876 N N . THR A 1 116 ? -5.184 -9.75 -7 1 93.12 116 THR A N 1
ATOM 877 C CA . THR A 1 116 ? -4.594 -11.055 -6.715 1 93.12 116 THR A CA 1
ATOM 878 C C . THR A 1 116 ? -5.652 -12.031 -6.215 1 93.12 116 THR A C 1
ATOM 880 O O . THR A 1 116 ? -6.473 -11.68 -5.359 1 93.12 116 THR A O 1
ATOM 883 N N . GLY A 1 117 ? -5.699 -13.195 -6.777 1 89 117 GLY A N 1
ATOM 884 C CA . GLY A 1 117 ? -6.488 -14.352 -6.371 1 89 117 GLY A CA 1
ATOM 885 C C . GLY A 1 117 ? -5.676 -15.625 -6.277 1 89 117 GLY A C 1
ATOM 886 O O . GLY A 1 117 ? -4.719 -15.703 -5.504 1 89 117 GLY A O 1
ATOM 887 N N . MET A 1 118 ? -5.941 -16.5 -7.133 1 84.06 118 MET A N 1
ATOM 888 C CA . MET A 1 118 ? -5.172 -17.734 -7.188 1 84.06 118 MET A CA 1
ATOM 889 C C . MET A 1 118 ? -3.811 -17.5 -7.84 1 84.06 118 MET A C 1
ATOM 891 O O . MET A 1 118 ? -2.865 -18.25 -7.59 1 84.06 118 MET A O 1
ATOM 895 N N . SER A 1 119 ? -3.826 -16.469 -8.617 1 91.88 119 SER A N 1
ATOM 896 C CA . SER A 1 119 ? -2.58 -16.047 -9.242 1 91.88 119 SER A CA 1
ATOM 897 C C . SER A 1 119 ? -2.258 -14.594 -8.891 1 91.88 119 SER A C 1
ATOM 899 O O . SER A 1 119 ? -3.145 -13.836 -8.5 1 91.88 119 SER A O 1
ATOM 901 N N . PRO A 1 120 ? -0.985 -14.266 -9.031 1 95.06 120 PRO A N 1
ATOM 902 C CA . PRO A 1 120 ? -0.613 -12.875 -8.734 1 95.06 120 PRO A CA 1
ATOM 903 C C . PRO A 1 120 ? -1.298 -11.867 -9.648 1 95.06 120 PRO A C 1
ATOM 905 O O . PRO A 1 120 ? -1.395 -12.102 -10.859 1 95.06 120 PRO A O 1
ATOM 908 N N . GLY A 1 121 ? -1.798 -10.797 -9.109 1 97.31 121 GLY A N 1
ATOM 909 C CA . GLY A 1 121 ? -2.355 -9.68 -9.852 1 97.31 121 GLY A CA 1
ATOM 910 C C . GLY A 1 121 ? -1.451 -8.461 -9.859 1 97.31 121 GLY A C 1
ATOM 911 O O . GLY A 1 121 ? -0.336 -8.508 -9.336 1 97.31 121 GLY A O 1
ATOM 912 N N . TRP A 1 122 ? -1.979 -7.426 -10.539 1 98.06 122 TRP A N 1
ATOM 913 C CA . TRP A 1 122 ? -1.145 -6.227 -10.562 1 98.06 122 TRP A CA 1
ATOM 914 C C . TRP A 1 122 ? -1.562 -5.254 -9.461 1 98.06 122 TRP A C 1
ATOM 916 O O . TRP A 1 122 ? -1.088 -4.117 -9.422 1 98.06 122 TRP A O 1
ATOM 926 N N . ASP A 1 123 ? -2.383 -5.715 -8.562 1 98.62 123 ASP A N 1
ATOM 927 C CA . ASP A 1 123 ? -2.785 -4.902 -7.418 1 98.62 123 ASP A CA 1
ATOM 928 C C . ASP A 1 123 ? -1.615 -4.68 -6.461 1 98.62 123 ASP A C 1
ATOM 930 O O . ASP A 1 123 ? -1.551 -3.656 -5.777 1 98.62 123 ASP A O 1
ATOM 934 N N . LEU A 1 124 ? -0.655 -5.582 -6.402 1 98.38 124 LEU A N 1
ATOM 935 C CA . LEU A 1 124 ? 0.539 -5.367 -5.594 1 98.38 124 LEU A CA 1
ATOM 936 C C . LEU A 1 124 ? 1.331 -4.164 -6.098 1 98.38 124 LEU A C 1
ATOM 938 O O . LEU A 1 124 ? 1.655 -3.26 -5.328 1 98.38 124 LEU A O 1
ATOM 942 N N . ASP A 1 125 ? 1.612 -4.223 -7.406 1 98.5 125 ASP A N 1
ATOM 943 C CA . ASP A 1 125 ? 2.322 -3.105 -8.023 1 98.5 125 ASP A CA 1
ATOM 944 C C . ASP A 1 125 ? 1.561 -1.796 -7.828 1 98.5 125 ASP A C 1
ATOM 946 O O . ASP A 1 125 ? 2.166 -0.75 -7.586 1 98.5 125 ASP A O 1
ATOM 950 N N . PHE A 1 126 ? 0.33 -1.863 -7.957 1 98.88 126 PHE A N 1
ATOM 951 C CA . PHE A 1 126 ? -0.55 -0.712 -7.797 1 98.88 126 PHE A CA 1
ATOM 952 C C . PHE A 1 126 ? -0.452 -0.145 -6.387 1 98.88 126 PHE A C 1
ATOM 954 O O . PHE A 1 126 ? -0.397 1.072 -6.203 1 98.88 126 PHE A O 1
ATOM 961 N N . LEU A 1 127 ? -0.397 -0.984 -5.406 1 98.88 127 LEU A N 1
ATOM 962 C CA . LEU A 1 127 ? -0.287 -0.532 -4.023 1 98.88 127 LEU A CA 1
ATOM 963 C C . LEU A 1 127 ? 1.076 0.102 -3.766 1 98.88 127 LEU A C 1
ATOM 965 O O . LEU A 1 127 ? 1.177 1.091 -3.035 1 98.88 127 LEU A O 1
ATOM 969 N N . PHE A 1 128 ? 2.105 -0.505 -4.324 1 98.88 128 PHE A N 1
ATOM 970 C CA . PHE A 1 128 ? 3.412 0.133 -4.207 1 98.88 128 PHE A CA 1
ATOM 971 C C . PHE A 1 128 ? 3.402 1.51 -4.859 1 98.88 128 PHE A C 1
ATOM 973 O O . PHE A 1 128 ? 3.982 2.459 -4.328 1 98.88 128 PHE A O 1
ATOM 980 N N . PHE A 1 129 ? 2.736 1.63 -5.988 1 98.88 129 PHE A N 1
ATOM 981 C CA . PHE A 1 129 ? 2.588 2.906 -6.68 1 98.88 129 PHE A CA 1
ATOM 982 C C . PHE A 1 129 ? 1.901 3.928 -5.781 1 98.88 129 PHE A C 1
ATOM 984 O O . PHE A 1 129 ? 2.387 5.051 -5.625 1 98.88 129 PHE A O 1
ATOM 991 N N . ILE A 1 130 ? 0.821 3.523 -5.199 1 98.75 130 ILE A N 1
ATOM 992 C CA . ILE A 1 130 ? 0.025 4.461 -4.418 1 98.75 130 ILE A CA 1
ATOM 993 C C . ILE A 1 130 ? 0.816 4.914 -3.191 1 98.75 130 ILE A C 1
ATOM 995 O O . ILE A 1 130 ? 0.73 6.074 -2.783 1 98.75 130 ILE A O 1
ATOM 999 N N . GLY A 1 131 ? 1.557 3.99 -2.578 1 98.81 131 GLY A N 1
ATOM 1000 C CA . GLY A 1 131 ? 2.414 4.371 -1.467 1 98.81 131 GLY A CA 1
ATOM 1001 C C . GLY A 1 131 ? 3.5 5.355 -1.86 1 98.81 131 GLY A C 1
ATOM 1002 O O . GLY A 1 131 ? 3.766 6.316 -1.135 1 98.81 131 GLY A O 1
ATOM 1003 N N . ALA A 1 132 ? 4.133 5.117 -2.973 1 98.75 132 ALA A N 1
ATOM 1004 C CA . ALA A 1 132 ? 5.152 6.035 -3.473 1 98.75 132 ALA A CA 1
ATOM 1005 C C . ALA A 1 132 ? 4.559 7.41 -3.766 1 98.75 132 ALA A C 1
ATOM 1007 O O . ALA A 1 132 ? 5.164 8.438 -3.445 1 98.75 132 ALA A O 1
ATOM 1008 N N . LEU A 1 133 ? 3.393 7.406 -4.363 1 98.5 133 LEU A N 1
ATOM 1009 C CA . LEU A 1 133 ? 2.703 8.648 -4.684 1 98.5 133 LEU A CA 1
ATOM 1010 C C . LEU A 1 133 ? 2.371 9.43 -3.416 1 98.5 133 LEU A C 1
ATOM 1012 O O . LEU A 1 133 ? 2.514 10.656 -3.381 1 98.5 133 LEU A O 1
ATOM 1016 N N . LEU A 1 134 ? 1.944 8.75 -2.414 1 98.25 134 LEU A N 1
ATOM 1017 C CA . LEU A 1 134 ? 1.672 9.391 -1.13 1 98.25 134 LEU A CA 1
ATOM 1018 C C . LEU A 1 134 ? 2.914 10.102 -0.6 1 98.25 134 LEU A C 1
ATOM 1020 O O . LEU A 1 134 ? 2.852 11.266 -0.213 1 98.25 134 LEU A O 1
ATOM 1024 N N . LEU A 1 135 ? 4.02 9.422 -0.603 1 97.5 135 LEU A N 1
ATOM 1025 C CA . LEU A 1 135 ? 5.25 9.977 -0.051 1 97.5 135 LEU A CA 1
ATOM 1026 C C . LEU A 1 135 ? 5.773 11.109 -0.92 1 97.5 135 LEU A C 1
ATOM 1028 O O . LEU A 1 135 ? 6.418 12.039 -0.419 1 97.5 135 LEU A O 1
ATOM 1032 N N . LEU A 1 136 ? 5.473 11.016 -2.189 1 96.69 136 LEU A N 1
ATOM 1033 C CA . LEU A 1 136 ? 5.828 12.109 -3.082 1 96.69 136 LEU A CA 1
ATOM 1034 C C . LEU A 1 136 ? 5.105 13.398 -2.68 1 96.69 136 LEU A C 1
ATOM 1036 O O . LEU A 1 136 ? 5.68 14.484 -2.752 1 96.69 136 LEU A O 1
ATOM 1040 N N . LEU A 1 137 ? 3.934 13.258 -2.201 1 96.19 137 LEU A N 1
ATOM 1041 C CA . LEU A 1 137 ? 3.092 14.422 -1.941 1 96.19 137 LEU A CA 1
ATOM 1042 C C . LEU A 1 137 ? 3.184 14.844 -0.48 1 96.19 137 LEU A C 1
ATOM 1044 O O . LEU A 1 137 ? 2.953 16.016 -0.152 1 96.19 137 LEU A O 1
ATOM 1048 N N . THR A 1 138 ? 3.52 13.953 0.403 1 94.44 138 THR A N 1
ATOM 1049 C CA . THR A 1 138 ? 3.564 14.281 1.825 1 94.44 138 THR A CA 1
ATOM 1050 C C . THR A 1 138 ? 5 14.531 2.275 1 94.44 138 THR A C 1
ATOM 1052 O O . THR A 1 138 ? 5.227 15.172 3.307 1 94.44 138 THR A O 1
ATOM 1055 N N . GLY A 1 139 ? 5.93 13.898 1.541 1 93.44 139 GLY A N 1
ATOM 1056 C CA . GLY A 1 139 ? 7.301 13.906 2.021 1 93.44 139 GLY A CA 1
ATOM 1057 C C . GLY A 1 139 ? 7.578 12.844 3.064 1 93.44 139 GLY A C 1
ATOM 1058 O O . GLY A 1 139 ? 6.754 11.945 3.279 1 93.44 139 GLY A O 1
ATOM 1059 N N . ALA A 1 140 ? 8.758 13.016 3.742 1 94.81 140 ALA A N 1
ATOM 1060 C CA . ALA A 1 140 ? 9.25 11.961 4.625 1 94.81 140 ALA A CA 1
ATOM 1061 C C . ALA A 1 140 ? 8.68 12.117 6.031 1 94.81 140 ALA A C 1
ATOM 1063 O O . ALA A 1 140 ? 8.703 11.172 6.824 1 94.81 140 ALA A O 1
ATOM 1064 N N . GLY A 1 141 ? 8.141 13.227 6.316 1 93.19 141 GLY A N 1
ATOM 1065 C CA . GLY A 1 141 ? 7.691 13.492 7.672 1 93.19 141 GLY A CA 1
ATOM 1066 C C . GLY A 1 141 ? 8.805 13.961 8.594 1 93.19 141 GLY A C 1
ATOM 1067 O O . GLY A 1 141 ? 9.969 14.047 8.18 1 93.19 141 GLY A O 1
ATOM 1068 N N . PRO A 1 142 ? 8.422 14.312 9.812 1 93.12 142 PRO A N 1
ATOM 1069 C CA . PRO A 1 142 ? 9.367 14.945 10.727 1 93.12 142 PRO A CA 1
ATOM 1070 C C . PRO A 1 142 ? 10.406 13.969 11.281 1 93.12 142 PRO A C 1
ATOM 1072 O O . PRO A 1 142 ? 11.469 14.391 11.734 1 93.12 142 PRO A O 1
ATOM 1075 N N . TYR A 1 143 ? 10.117 12.719 11.336 1 95.69 143 TYR A N 1
ATOM 1076 C CA . TYR A 1 143 ? 11.055 11.711 11.82 1 95.69 143 TYR A CA 1
ATOM 1077 C C . TYR A 1 143 ? 11.773 11.031 10.656 1 95.69 143 TYR A C 1
ATOM 1079 O O . TYR A 1 143 ? 11.516 9.867 10.352 1 95.69 143 TYR A O 1
ATOM 1087 N N . SER A 1 144 ? 12.758 11.766 10.102 1 95.62 144 SER A N 1
ATOM 1088 C CA . SER A 1 144 ? 13.469 11.336 8.898 1 95.62 144 SER A CA 1
ATOM 1089 C C . SER A 1 144 ? 14.844 11.984 8.805 1 95.62 144 SER A C 1
ATOM 1091 O O . SER A 1 144 ? 15.109 12.992 9.461 1 95.62 144 SER A O 1
ATOM 1093 N N . ILE A 1 145 ? 15.688 11.406 8.062 1 94.75 145 ILE A N 1
ATOM 1094 C CA . ILE A 1 145 ? 17 11.992 7.824 1 94.75 145 ILE A CA 1
ATOM 1095 C C . ILE A 1 145 ? 16.844 13.297 7.047 1 94.75 145 ILE A C 1
ATOM 1097 O O . ILE A 1 145 ? 17.578 14.266 7.285 1 94.75 145 ILE A O 1
ATOM 1101 N N . ASP A 1 146 ? 15.891 13.266 6.109 1 92.25 146 ASP A N 1
ATOM 1102 C CA . ASP A 1 146 ? 15.602 14.516 5.402 1 92.25 146 ASP A CA 1
ATOM 1103 C C . ASP A 1 146 ? 15.32 15.648 6.383 1 92.25 146 ASP A C 1
ATOM 1105 O O . ASP A 1 146 ? 15.852 16.75 6.23 1 92.25 146 ASP A O 1
ATOM 1109 N N . ALA A 1 147 ? 14.477 15.406 7.391 1 90.69 147 ALA A N 1
ATOM 1110 C CA . ALA A 1 147 ? 14.109 16.406 8.383 1 90.69 147 ALA A CA 1
ATOM 1111 C C . ALA A 1 147 ? 15.32 16.844 9.203 1 90.69 147 ALA A C 1
ATOM 1113 O O . ALA A 1 147 ? 15.461 18.016 9.539 1 90.69 147 ALA A O 1
ATOM 1114 N N . LEU A 1 148 ? 16.156 15.922 9.555 1 89.19 148 LEU A N 1
ATOM 1115 C CA . LEU A 1 148 ? 17.359 16.219 10.328 1 89.19 148 LEU A CA 1
ATOM 1116 C C . LEU A 1 148 ? 18.297 17.141 9.555 1 89.19 148 LEU A C 1
ATOM 1118 O O . LEU A 1 148 ? 18.859 18.062 10.125 1 89.19 148 LEU A O 1
ATOM 1122 N N . ILE A 1 149 ? 18.406 16.891 8.352 1 84.94 149 ILE A N 1
ATOM 1123 C CA . ILE A 1 149 ? 19.297 17.672 7.504 1 84.94 149 ILE A CA 1
ATOM 1124 C C . ILE A 1 149 ? 18.75 19.094 7.344 1 84.94 149 ILE A C 1
ATOM 1126 O O . ILE A 1 149 ? 19.5 20.062 7.395 1 84.94 149 ILE A O 1
ATOM 1130 N N . LEU A 1 150 ? 17.453 19.219 7.168 1 81.69 150 LEU A N 1
ATOM 1131 C CA . LEU A 1 150 ? 16.828 20.516 7 1 81.69 150 LEU A CA 1
ATOM 1132 C C . LEU A 1 150 ? 16.922 21.344 8.281 1 81.69 150 LEU A C 1
ATOM 1134 O O . LEU A 1 150 ? 17.016 22.562 8.227 1 81.69 150 LEU A O 1
ATOM 1138 N N . HIS A 1 151 ? 16.859 20.641 9.383 1 79.56 151 HIS A N 1
ATOM 1139 C CA . HIS A 1 151 ? 16.953 21.328 10.664 1 79.56 151 HIS A CA 1
ATOM 1140 C C . HIS A 1 151 ? 18.391 21.797 10.922 1 79.56 151 HIS A C 1
ATOM 1142 O O . HIS A 1 151 ? 18.594 22.812 11.586 1 79.56 151 HIS A O 1
ATOM 1148 N N . MET A 1 152 ? 19.219 21.047 10.445 1 72.06 152 MET A N 1
ATOM 1149 C CA . MET A 1 152 ? 20.609 21.422 10.633 1 72.06 152 MET A CA 1
ATOM 1150 C C . MET A 1 152 ? 21 22.562 9.688 1 72.06 152 MET A C 1
ATOM 1152 O O . MET A 1 152 ? 21.984 23.25 9.93 1 72.06 152 MET A O 1
ATOM 1156 N N . ALA A 1 153 ? 20.203 22.688 8.797 1 58.75 153 ALA A N 1
ATOM 1157 C CA . ALA A 1 153 ? 20.531 23.781 7.871 1 58.75 153 ALA A CA 1
ATOM 1158 C C . ALA A 1 153 ? 19.938 25.094 8.352 1 58.75 153 ALA A C 1
ATOM 1160 O O . ALA A 1 153 ? 18.953 25.109 9.086 1 58.75 153 ALA A O 1
ATOM 1161 N N . MET B 1 1 ? 29.875 25.328 4.738 1 52.03 1 MET B N 1
ATOM 1162 C CA . MET B 1 1 ? 29.719 25.438 3.289 1 52.03 1 MET B CA 1
ATOM 1163 C C . MET B 1 1 ? 29.062 24.203 2.711 1 52.03 1 MET B C 1
ATOM 1165 O O . MET B 1 1 ? 28.094 24.297 1.95 1 52.03 1 MET B O 1
ATOM 1169 N N . MET B 1 2 ? 29.547 23.016 3.049 1 56.19 2 MET B N 1
ATOM 1170 C CA . MET B 1 2 ? 29.031 21.734 2.594 1 56.19 2 MET B CA 1
ATOM 1171 C C . MET B 1 2 ? 27.594 21.516 3.072 1 56.19 2 MET B C 1
ATOM 1173 O O . MET B 1 2 ? 26.766 21 2.334 1 56.19 2 MET B O 1
ATOM 1177 N N . TYR B 1 3 ? 27.406 22.016 4.211 1 58.19 3 TYR B N 1
ATOM 1178 C CA . TYR B 1 3 ? 26.062 21.875 4.762 1 58.19 3 TYR B CA 1
ATOM 1179 C C . TYR B 1 3 ? 25.047 22.672 3.949 1 58.19 3 TYR B C 1
ATOM 1181 O O . TYR B 1 3 ? 23.922 22.219 3.729 1 58.19 3 TYR B O 1
ATOM 1189 N N . ALA B 1 4 ? 25.516 23.875 3.588 1 57.91 4 ALA B N 1
ATOM 1190 C CA . ALA B 1 4 ? 24.609 24.75 2.828 1 57.91 4 ALA B CA 1
ATOM 1191 C C . ALA B 1 4 ? 24.266 24.125 1.476 1 57.91 4 ALA B C 1
ATOM 1193 O O . ALA B 1 4 ? 23.125 24.203 1.021 1 57.91 4 ALA B O 1
ATOM 1194 N N . ILE B 1 5 ? 25.125 23.609 0.815 1 57.06 5 ILE B N 1
ATOM 1195 C CA . ILE B 1 5 ? 24.906 22.984 -0.48 1 57.06 5 ILE B CA 1
ATOM 1196 C C . ILE B 1 5 ? 23.969 21.781 -0.321 1 57.06 5 ILE B C 1
ATOM 1198 O O . ILE B 1 5 ? 23.047 21.594 -1.13 1 57.06 5 ILE B O 1
ATOM 1202 N N . TYR B 1 6 ? 24.188 21.109 0.716 1 58.09 6 TYR B N 1
ATOM 1203 C CA . TYR B 1 6 ? 23.344 19.953 0.973 1 58.09 6 TYR B CA 1
ATOM 1204 C C . TYR B 1 6 ? 21.922 20.375 1.278 1 58.09 6 TYR B C 1
ATOM 1206 O O . TYR B 1 6 ? 20.969 19.75 0.799 1 58.09 6 TYR B O 1
ATOM 1214 N N . ALA B 1 7 ? 22 21.438 2.014 1 58.41 7 ALA B N 1
ATOM 1215 C CA . ALA B 1 7 ? 20.672 21.953 2.309 1 58.41 7 ALA B CA 1
ATOM 1216 C C . ALA B 1 7 ? 19.953 22.406 1.032 1 58.41 7 ALA B C 1
ATOM 1218 O O . ALA B 1 7 ? 18.75 22.188 0.881 1 58.41 7 ALA B O 1
ATOM 1219 N N . LEU B 1 8 ? 20.672 23.109 0.243 1 57.75 8 LEU B N 1
ATOM 1220 C CA . LEU B 1 8 ? 20.094 23.547 -1.026 1 57.75 8 LEU B CA 1
ATOM 1221 C C . LEU B 1 8 ? 19.656 22.344 -1.86 1 57.75 8 LEU B C 1
ATOM 1223 O O . LEU B 1 8 ? 18.594 22.375 -2.473 1 57.75 8 LEU B O 1
ATOM 1227 N N . LEU B 1 9 ? 20.422 21.453 -1.902 1 59.5 9 LEU B N 1
ATOM 1228 C CA . LEU B 1 9 ? 20.094 20.25 -2.664 1 59.5 9 LEU B CA 1
ATOM 1229 C C . LEU B 1 9 ? 18.875 19.547 -2.072 1 59.5 9 LEU B C 1
ATOM 1231 O O . LEU B 1 9 ? 18.016 19.062 -2.809 1 59.5 9 LEU B O 1
ATOM 1235 N N . GLN B 1 10 ? 18.891 19.609 -0.801 1 58.5 10 GLN B N 1
ATOM 1236 C CA . GLN B 1 10 ? 17.797 18.953 -0.113 1 58.5 10 GLN B CA 1
ATOM 1237 C C . GLN B 1 10 ? 16.469 19.656 -0.383 1 58.5 10 GLN B C 1
ATOM 1239 O O . GLN B 1 10 ? 15.43 19.016 -0.524 1 58.5 10 GLN B O 1
ATOM 1244 N N . THR B 1 11 ? 16.656 21.016 -0.414 1 57.59 11 THR B N 1
ATOM 1245 C CA . THR B 1 11 ? 15.445 21.766 -0.706 1 57.59 11 THR B CA 1
ATOM 1246 C C . THR B 1 11 ? 14.906 21.406 -2.09 1 57.59 11 THR B C 1
ATOM 1248 O O . THR B 1 11 ? 13.695 21.422 -2.312 1 57.59 11 THR B O 1
ATOM 1251 N N . ILE B 1 12 ? 15.867 21.219 -2.881 1 57.12 12 ILE B N 1
ATOM 1252 C CA . ILE B 1 12 ? 15.461 20.859 -4.238 1 57.12 12 ILE B CA 1
ATOM 1253 C C . ILE B 1 12 ? 14.922 19.438 -4.266 1 57.12 12 ILE B C 1
ATOM 1255 O O . ILE B 1 12 ? 13.914 19.156 -4.91 1 57.12 12 ILE B O 1
ATOM 1259 N N . VAL B 1 13 ? 15.594 18.688 -3.512 1 59.5 13 VAL B N 1
ATOM 1260 C CA . VAL B 1 13 ? 15.336 17.25 -3.65 1 59.5 13 VAL B CA 1
ATOM 1261 C C . VAL B 1 13 ? 14.227 16.828 -2.695 1 59.5 13 VAL B C 1
ATOM 1263 O O . VAL B 1 13 ? 13.461 15.914 -2.994 1 59.5 13 VAL B O 1
ATOM 1266 N N . THR B 1 14 ? 14.117 17.625 -1.634 1 60.44 14 THR B N 1
ATOM 1267 C CA . THR B 1 14 ? 13.109 17.234 -0.659 1 60.44 14 THR B CA 1
ATOM 1268 C C . THR B 1 14 ? 12.258 18.438 -0.257 1 60.44 14 THR B C 1
ATOM 1270 O O . THR B 1 14 ? 12.336 18.906 0.879 1 60.44 14 THR B O 1
ATOM 1273 N N . PRO B 1 15 ? 11.633 18.969 -1.19 1 60.47 15 PRO B N 1
ATOM 1274 C CA . PRO B 1 15 ? 10.852 20.156 -0.817 1 60.47 15 PRO B CA 1
ATOM 1275 C C . PRO B 1 15 ? 9.844 19.859 0.294 1 60.47 15 PRO B C 1
ATOM 1277 O O . PRO B 1 15 ? 9.32 18.75 0.384 1 60.47 15 PRO B O 1
ATOM 1280 N N . THR B 1 16 ? 9.914 20.688 1.216 1 66.44 16 THR B N 1
ATOM 1281 C CA . THR B 1 16 ? 8.867 20.641 2.227 1 66.44 16 THR B CA 1
ATOM 1282 C C . THR B 1 16 ? 7.488 20.781 1.581 1 66.44 16 THR B C 1
ATOM 1284 O O . THR B 1 16 ? 7.262 21.672 0.77 1 66.44 16 THR B O 1
ATOM 1287 N N . ARG B 1 17 ? 6.645 19.781 1.77 1 76.38 17 ARG B N 1
ATOM 1288 C CA . ARG B 1 17 ? 5.316 19.828 1.164 1 76.38 17 ARG B CA 1
ATOM 1289 C C . ARG B 1 17 ? 4.332 20.578 2.053 1 76.38 17 ARG B C 1
ATOM 1291 O O . ARG B 1 17 ? 4.348 20.422 3.275 1 76.38 17 ARG B O 1
ATOM 1298 N N . GLY B 1 18 ? 3.668 21.484 1.474 1 81.56 18 GLY B N 1
ATOM 1299 C CA . GLY B 1 18 ? 2.68 22.266 2.197 1 81.56 18 GLY B CA 1
ATOM 1300 C C . GLY B 1 18 ? 1.434 21.469 2.549 1 81.56 18 GLY B C 1
ATOM 1301 O O . GLY B 1 18 ? 1.271 20.328 2.107 1 81.56 18 GLY B O 1
ATOM 1302 N N . PRO B 1 19 ? 0.624 22.031 3.402 1 84.88 19 PRO B N 1
ATOM 1303 C CA . PRO B 1 19 ? -0.591 21.359 3.867 1 84.88 19 PRO B CA 1
ATOM 1304 C C . PRO B 1 19 ? -1.526 20.969 2.723 1 84.88 19 PRO B C 1
ATOM 1306 O O . PRO B 1 19 ? -2.209 19.938 2.797 1 84.88 19 PRO B O 1
ATOM 1309 N N . SER B 1 20 ? -1.514 21.734 1.69 1 91.31 20 SER B N 1
ATOM 1310 C CA . SER B 1 20 ? -2.381 21.438 0.557 1 91.31 20 SER B CA 1
ATOM 1311 C C . SER B 1 20 ? -1.924 20.172 -0.161 1 91.31 20 SER B C 1
ATOM 1313 O O . SER B 1 20 ? -2.742 19.312 -0.497 1 91.31 20 SER B O 1
ATOM 1315 N N . ALA B 1 21 ? -0.661 20.062 -0.373 1 93.56 21 ALA B N 1
ATOM 1316 C CA . ALA B 1 21 ? -0.118 18.875 -1.038 1 93.56 21 ALA B CA 1
ATOM 1317 C C . ALA B 1 21 ? -0.345 17.625 -0.198 1 93.56 21 ALA B C 1
ATOM 1319 O O . ALA B 1 21 ? -0.72 16.578 -0.726 1 93.56 21 ALA B O 1
ATOM 1320 N N . ALA B 1 22 ? -0.132 17.781 1.056 1 93.81 22 ALA B N 1
ATOM 1321 C CA . ALA B 1 22 ? -0.347 16.656 1.96 1 93.81 22 ALA B CA 1
ATOM 1322 C C . ALA B 1 22 ? -1.814 16.234 1.974 1 93.81 22 ALA B C 1
ATOM 1324 O O . ALA B 1 22 ? -2.125 15.039 2.012 1 93.81 22 ALA B O 1
ATOM 1325 N N . GLY B 1 23 ? -2.699 17.219 1.978 1 95.75 23 GLY B N 1
ATOM 1326 C CA . GLY B 1 23 ? -4.121 16.922 1.905 1 95.75 23 GLY B CA 1
ATOM 1327 C C . GLY B 1 23 ? -4.516 16.188 0.64 1 95.75 23 GLY B C 1
ATOM 1328 O O . GLY B 1 23 ? -5.289 15.227 0.689 1 95.75 23 GLY B O 1
ATOM 1329 N N . VAL B 1 24 ? -3.979 16.625 -0.465 1 97.25 24 VAL B N 1
ATOM 1330 C CA . VAL B 1 24 ? -4.238 15.961 -1.739 1 97.25 24 VAL B CA 1
ATOM 1331 C C . VAL B 1 24 ? -3.658 14.547 -1.713 1 97.25 24 VAL B C 1
ATOM 1333 O O . VAL B 1 24 ? -4.273 13.609 -2.221 1 97.25 24 VAL B O 1
ATOM 1336 N N . GLY B 1 25 ? -2.475 14.438 -1.146 1 97.81 25 GLY B N 1
ATOM 1337 C CA . GLY B 1 25 ? -1.853 13.133 -1.007 1 97.81 25 GLY B CA 1
ATOM 1338 C C . GLY B 1 25 ? -2.715 12.141 -0.25 1 97.81 25 GLY B C 1
ATOM 1339 O O . GLY B 1 25 ? -2.875 10.992 -0.68 1 97.81 25 GLY B O 1
ATOM 1340 N N . LEU B 1 26 ? -3.244 12.555 0.81 1 97.19 26 LEU B N 1
ATOM 1341 C CA . LEU B 1 26 ? -4.082 11.68 1.621 1 97.19 26 LEU B CA 1
ATOM 1342 C C . LEU B 1 26 ? -5.383 11.344 0.894 1 97.19 26 LEU B C 1
ATOM 1344 O O . LEU B 1 26 ? -5.883 10.227 1 1 97.19 26 LEU B O 1
ATOM 1348 N N . LEU B 1 27 ? -5.945 12.312 0.187 1 98.25 27 LEU B N 1
ATOM 1349 C CA . LEU B 1 27 ? -7.145 12.055 -0.609 1 98.25 27 LEU B CA 1
ATOM 1350 C C . LEU B 1 27 ? -6.879 10.984 -1.66 1 98.25 27 LEU B C 1
ATOM 1352 O O . LEU B 1 27 ? -7.625 10.008 -1.761 1 98.25 27 LEU B O 1
ATOM 1356 N N . LEU B 1 28 ? -5.852 11.195 -2.402 1 98.75 28 LEU B N 1
ATOM 1357 C CA . LEU B 1 28 ? -5.523 10.25 -3.459 1 98.75 28 LEU B CA 1
ATOM 1358 C C . LEU B 1 28 ? -5.234 8.867 -2.879 1 98.75 28 LEU B C 1
ATOM 1360 O O . LEU B 1 28 ? -5.656 7.852 -3.436 1 98.75 28 LEU B O 1
ATOM 1364 N N . PHE B 1 29 ? -4.508 8.82 -1.812 1 98.69 29 PHE B N 1
ATOM 1365 C CA . PHE B 1 29 ? -4.168 7.555 -1.169 1 98.69 29 PHE B CA 1
ATOM 1366 C C . PHE B 1 29 ? -5.43 6.801 -0.763 1 98.69 29 PHE B C 1
ATOM 1368 O O . PHE B 1 29 ? -5.566 5.609 -1.051 1 98.69 29 PHE B O 1
ATOM 1375 N N . ARG B 1 30 ? -6.324 7.457 -0.147 1 98.62 30 ARG B N 1
ATOM 1376 C CA . ARG B 1 30 ? -7.562 6.832 0.313 1 98.62 30 ARG B CA 1
ATOM 1377 C C . ARG B 1 30 ? -8.359 6.273 -0.858 1 98.62 30 ARG B C 1
ATOM 1379 O O . ARG B 1 30 ? -8.828 5.133 -0.813 1 98.62 30 ARG B O 1
ATOM 1386 N N . VAL B 1 31 ? -8.547 7.074 -1.807 1 98.88 31 VAL B N 1
ATOM 1387 C CA . VAL B 1 31 ? -9.367 6.684 -2.947 1 98.88 31 VAL B CA 1
ATOM 1388 C C . VAL B 1 31 ? -8.734 5.488 -3.656 1 98.88 31 VAL B C 1
ATOM 1390 O O . VAL B 1 31 ? -9.398 4.492 -3.928 1 98.88 31 VAL B O 1
ATOM 1393 N N . LEU B 1 32 ? -7.477 5.582 -3.908 1 98.94 32 LEU B N 1
ATOM 1394 C CA . LEU B 1 32 ? -6.793 4.527 -4.641 1 98.94 32 LEU B CA 1
ATOM 1395 C C . LEU B 1 32 ? -6.656 3.27 -3.785 1 98.94 32 LEU B C 1
ATOM 1397 O O . LEU B 1 32 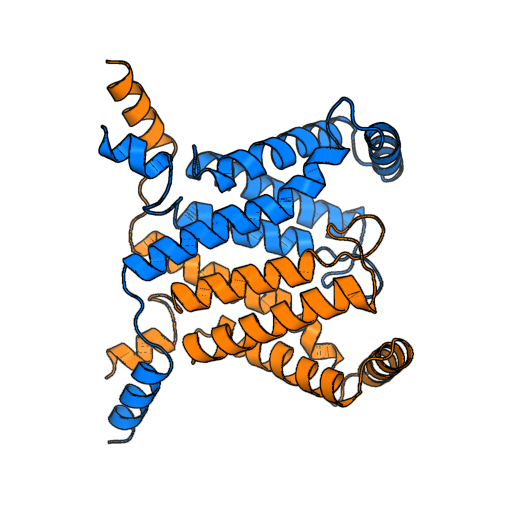? -6.699 2.152 -4.305 1 98.94 32 LEU B O 1
ATOM 1401 N N . TYR B 1 33 ? -6.449 3.393 -2.484 1 98.88 33 TYR B N 1
ATOM 1402 C CA . TYR B 1 33 ? -6.453 2.277 -1.545 1 98.88 33 TYR B CA 1
ATOM 1403 C C . TYR B 1 33 ? -7.777 1.526 -1.599 1 98.88 33 TYR B C 1
ATOM 1405 O O . TYR B 1 33 ? -7.801 0.296 -1.676 1 98.88 33 TYR B O 1
ATOM 1413 N N . GLY B 1 34 ? -8.836 2.305 -1.549 1 98.94 34 GLY B N 1
ATOM 1414 C CA . GLY B 1 34 ? -10.156 1.689 -1.66 1 98.94 34 GLY B CA 1
ATOM 1415 C C . GLY B 1 34 ? -10.375 0.985 -2.986 1 98.94 34 GLY B C 1
ATOM 1416 O O . GLY B 1 34 ? -10.953 -0.1 -3.029 1 98.94 34 GLY B O 1
ATOM 1417 N N . ILE B 1 35 ? -9.969 1.593 -4.043 1 98.88 35 ILE B N 1
ATOM 1418 C CA . ILE B 1 35 ? -10.086 1.002 -5.375 1 98.88 35 ILE B CA 1
ATOM 1419 C C . ILE B 1 35 ? -9.328 -0.323 -5.418 1 98.88 35 ILE B C 1
ATOM 1421 O O . ILE B 1 35 ? -9.766 -1.276 -6.062 1 98.88 35 ILE B O 1
ATOM 1425 N N . ALA B 1 36 ? -8.195 -0.395 -4.762 1 98.81 36 ALA B N 1
ATOM 1426 C CA . ALA B 1 36 ? -7.398 -1.619 -4.73 1 98.81 36 ALA B CA 1
ATOM 1427 C C . ALA B 1 36 ? -8.102 -2.707 -3.92 1 98.81 36 ALA B C 1
ATOM 1429 O O . ALA B 1 36 ? -7.996 -3.893 -4.242 1 98.81 36 ALA B O 1
ATOM 1430 N N . LEU B 1 37 ? -8.75 -2.348 -2.883 1 98.88 37 LEU B N 1
ATOM 1431 C CA . LEU B 1 37 ? -9.312 -3.303 -1.937 1 98.88 37 LEU B CA 1
ATOM 1432 C C . LEU B 1 37 ? -10.695 -3.773 -2.391 1 98.88 37 LEU B C 1
ATOM 1434 O O . LEU B 1 37 ? -11.062 -4.93 -2.172 1 98.88 37 LEU B O 1
ATOM 1438 N N . LEU B 1 38 ? -11.445 -2.984 -3.066 1 98.81 38 LEU B N 1
ATOM 1439 C CA . LEU B 1 38 ? -12.852 -3.234 -3.385 1 98.81 38 LEU B CA 1
ATOM 1440 C C . LEU B 1 38 ? -13 -4.496 -4.227 1 98.81 38 LEU B C 1
ATOM 1442 O O . LEU B 1 38 ? -13.891 -5.309 -3.984 1 98.81 38 LEU B O 1
ATOM 1446 N N . PRO B 1 39 ? -12.18 -4.727 -5.203 1 98.5 39 PRO B N 1
ATOM 1447 C CA . PRO B 1 39 ? -12.328 -5.938 -6.016 1 98.5 39 PRO B CA 1
ATOM 1448 C C . PRO B 1 39 ? -12.133 -7.215 -5.207 1 98.5 39 PRO B C 1
ATOM 1450 O O . PRO B 1 39 ? -12.508 -8.297 -5.66 1 98.5 39 PRO B O 1
ATOM 1453 N N . HIS B 1 40 ? -11.531 -7.16 -4.09 1 98.12 40 HIS B N 1
ATOM 1454 C CA . HIS B 1 40 ? -11.391 -8.328 -3.227 1 98.12 40 HIS B CA 1
ATOM 1455 C C . HIS B 1 40 ? -12.688 -8.609 -2.471 1 98.12 40 HIS B C 1
ATOM 1457 O O . HIS B 1 40 ? -12.938 -9.75 -2.07 1 98.12 40 HIS B O 1
ATOM 1463 N N . GLY B 1 41 ? -13.461 -7.586 -2.252 1 98.25 41 GLY B N 1
ATOM 1464 C CA . GLY B 1 41 ? -14.703 -7.719 -1.511 1 98.25 41 GLY B CA 1
ATOM 1465 C C . GLY B 1 41 ? -15.891 -8.055 -2.393 1 98.25 41 GLY B C 1
ATOM 1466 O O . GLY B 1 41 ? -16.781 -8.812 -1.985 1 98.25 41 GLY B O 1
ATOM 1467 N N . ILE B 1 42 ? -15.906 -7.594 -3.59 1 98 42 ILE B N 1
ATOM 1468 C CA . ILE B 1 42 ? -17.062 -7.672 -4.48 1 98 42 ILE B CA 1
ATOM 1469 C C . ILE B 1 42 ? -17.406 -9.133 -4.754 1 98 42 ILE B C 1
ATOM 1471 O O . ILE B 1 42 ? -18.547 -9.547 -4.586 1 98 42 ILE B O 1
ATOM 1475 N N . PRO B 1 43 ? -16.484 -9.984 -5.156 1 97.56 43 PRO B N 1
ATOM 1476 C CA . PRO B 1 43 ? -16.828 -11.359 -5.5 1 97.56 43 PRO B CA 1
ATOM 1477 C C . PRO B 1 43 ? -17.312 -12.164 -4.293 1 97.56 43 PRO B C 1
ATOM 1479 O O . PRO B 1 43 ? -17.859 -13.258 -4.453 1 97.56 43 PRO B O 1
ATOM 1482 N N . LYS B 1 44 ? -17.094 -11.68 -3.045 1 97.62 44 LYS B N 1
ATOM 1483 C CA . LYS B 1 44 ? -17.469 -12.398 -1.832 1 97.62 44 LYS B CA 1
ATOM 1484 C C . LYS B 1 44 ? -18.891 -12.047 -1.391 1 97.62 44 LYS B C 1
ATOM 1486 O O . LYS B 1 44 ? -19.453 -12.703 -0.516 1 97.62 44 LYS B O 1
ATOM 1491 N N . MET B 1 45 ? -19.438 -11.055 -1.985 1 97.75 45 MET B N 1
ATOM 1492 C CA . MET B 1 45 ? -20.734 -10.562 -1.556 1 97.75 45 MET B CA 1
ATOM 1493 C C . MET B 1 45 ? -21.859 -11.453 -2.084 1 97.75 45 MET B C 1
ATOM 1495 O O . MET B 1 45 ? -21.719 -12.062 -3.145 1 97.75 45 MET B O 1
ATOM 1499 N N . PRO B 1 46 ? -23 -11.469 -1.329 1 96.38 46 PRO B N 1
ATOM 1500 C CA . PRO B 1 46 ? -24.156 -12.195 -1.858 1 96.38 46 PRO B CA 1
ATOM 1501 C C . PRO B 1 46 ? -24.594 -11.695 -3.236 1 96.38 46 PRO B C 1
ATOM 1503 O O . PRO B 1 46 ? -24.562 -10.492 -3.5 1 96.38 46 PRO B O 1
ATOM 1506 N N . GLY B 1 47 ? -24.844 -12.719 -4.047 1 95.44 47 GLY B N 1
ATOM 1507 C CA . GLY B 1 47 ? -25.281 -12.375 -5.391 1 95.44 47 GLY B CA 1
ATOM 1508 C C . GLY B 1 47 ? -24.172 -12.5 -6.426 1 95.44 47 GLY B C 1
ATOM 1509 O O . GLY B 1 47 ? -24.453 -12.57 -7.625 1 95.44 47 GLY B O 1
ATOM 1510 N N . SER B 1 48 ? -22.953 -12.539 -5.957 1 96.75 48 SER B N 1
ATOM 1511 C CA . SER B 1 48 ? -21.844 -12.703 -6.891 1 96.75 48 SER B CA 1
ATOM 1512 C C . SER B 1 48 ? -21.781 -14.125 -7.438 1 96.75 48 SER B C 1
ATOM 1514 O O . SER B 1 48 ? -21.984 -15.086 -6.699 1 96.75 48 SER B O 1
ATOM 1516 N N . ARG B 1 49 ? -21.438 -14.266 -8.641 1 96.06 49 ARG B N 1
ATOM 1517 C CA . ARG B 1 49 ? -21.344 -15.562 -9.289 1 96.06 49 ARG B CA 1
ATOM 1518 C C . ARG B 1 49 ? -20.141 -16.344 -8.766 1 96.06 49 ARG B C 1
ATOM 1520 O O . ARG B 1 49 ? -20.109 -17.578 -8.844 1 96.06 49 ARG B O 1
ATOM 1527 N N . MET B 1 50 ? -19.188 -15.625 -8.242 1 96 50 MET B N 1
ATOM 1528 C CA . MET B 1 50 ? -17.938 -16.25 -7.809 1 96 50 MET B CA 1
ATOM 1529 C C . MET B 1 50 ? -18 -16.625 -6.332 1 96 50 MET B C 1
ATOM 1531 O O . MET B 1 50 ? -17.125 -17.328 -5.824 1 96 50 MET B O 1
ATOM 1535 N N . ARG B 1 51 ? -18.953 -16.25 -5.668 1 96.69 51 ARG B N 1
ATOM 1536 C CA . ARG B 1 51 ? -19 -16.359 -4.211 1 96.69 51 ARG B CA 1
ATOM 1537 C C . ARG B 1 51 ? -18.906 -17.828 -3.771 1 96.69 51 ARG B C 1
ATOM 1539 O O . ARG B 1 51 ? -18.125 -18.156 -2.885 1 96.69 51 ARG B O 1
ATOM 1546 N N . LYS B 1 52 ? -19.719 -18.656 -4.379 1 96.25 52 LYS B N 1
ATOM 1547 C CA . LYS B 1 52 ? -19.766 -20.062 -3.975 1 96.25 52 LYS B CA 1
ATOM 1548 C C . LYS B 1 52 ? -18.391 -20.719 -4.145 1 96.25 52 LYS B C 1
ATOM 1550 O O . LYS B 1 52 ? -17.906 -21.406 -3.238 1 96.25 52 LYS B O 1
ATOM 1555 N N . GLN B 1 53 ? -17.844 -20.516 -5.238 1 95.31 53 GLN B N 1
ATOM 1556 C CA . GLN B 1 53 ? -16.547 -21.094 -5.527 1 95.31 53 GLN B CA 1
ATOM 1557 C C . GLN B 1 53 ? -15.492 -20.609 -4.539 1 95.31 53 GLN B C 1
ATOM 1559 O O . GLN B 1 53 ? -14.68 -21.391 -4.047 1 95.31 53 GLN B O 1
ATOM 1564 N N . LEU B 1 54 ? -15.477 -19.375 -4.297 1 94.5 54 LEU B N 1
ATOM 1565 C CA . LEU B 1 54 ? -14.5 -18.781 -3.383 1 94.5 54 LEU B CA 1
ATOM 1566 C C . LEU B 1 54 ? -14.719 -19.297 -1.962 1 94.5 54 LEU B C 1
ATOM 1568 O O . LEU B 1 54 ? -13.758 -19.641 -1.269 1 94.5 54 LEU B O 1
ATOM 1572 N N . ARG B 1 55 ? -15.891 -19.297 -1.59 1 95.12 55 ARG B N 1
ATOM 1573 C CA . ARG B 1 55 ? -16.234 -19.75 -0.244 1 95.12 55 ARG B CA 1
ATOM 1574 C C . ARG B 1 55 ? -15.844 -21.219 -0.047 1 95.12 55 ARG B C 1
ATOM 1576 O O . ARG B 1 55 ? -15.266 -21.578 0.98 1 95.12 55 ARG B O 1
ATOM 1583 N N . ASP B 1 56 ? -16.141 -22.031 -0.977 1 95 56 ASP B N 1
ATOM 1584 C CA . ASP B 1 56 ? -15.797 -23.453 -0.914 1 95 56 ASP B CA 1
ATOM 1585 C C . ASP B 1 56 ? -14.281 -23.656 -0.917 1 95 56 ASP B C 1
ATOM 1587 O O . ASP B 1 56 ? -13.766 -24.516 -0.207 1 95 56 ASP B O 1
ATOM 1591 N N . GLY B 1 57 ? -13.656 -22.891 -1.748 1 91.38 57 GLY B N 1
ATOM 1592 C CA . GLY B 1 57 ? -12.211 -22.953 -1.765 1 91.38 57 GLY B CA 1
ATOM 1593 C C . GLY B 1 57 ? -11.578 -22.625 -0.424 1 91.38 57 GLY B C 1
ATOM 1594 O O . GLY B 1 57 ? -10.656 -23.312 0.022 1 91.38 57 GLY B O 1
ATOM 1595 N N . MET B 1 58 ? -12.062 -21.641 0.168 1 90.31 58 MET B N 1
ATOM 1596 C CA . MET B 1 58 ? -11.547 -21.234 1.472 1 90.31 58 MET B CA 1
ATOM 1597 C C . MET B 1 58 ? -11.859 -22.281 2.533 1 90.31 58 MET B C 1
ATOM 1599 O O . MET B 1 58 ? -11.031 -22.562 3.402 1 90.31 58 MET B O 1
ATOM 1603 N N . ARG B 1 59 ? -12.992 -22.812 2.428 1 92.19 59 ARG B N 1
ATOM 1604 C CA . ARG B 1 59 ? -13.359 -23.891 3.342 1 92.19 59 ARG B CA 1
ATOM 1605 C C . ARG B 1 59 ? -12.398 -25.062 3.211 1 92.19 59 ARG B C 1
ATOM 1607 O O . ARG B 1 59 ? -11.992 -25.656 4.215 1 92.19 59 ARG B O 1
ATOM 1614 N N . GLN B 1 60 ? -12.078 -25.359 2.049 1 91.75 60 GLN B N 1
ATOM 1615 C CA . GLN B 1 60 ? -11.164 -26.469 1.782 1 91.75 60 GLN B CA 1
ATOM 1616 C C . GLN B 1 60 ? -9.773 -26.172 2.344 1 91.75 60 GLN B C 1
ATOM 1618 O O . GLN B 1 60 ? -9.031 -27.094 2.693 1 91.75 60 GLN B O 1
ATOM 1623 N N . MET B 1 61 ? -9.492 -24.938 2.439 1 87.5 61 MET B N 1
ATOM 1624 C CA . MET B 1 61 ? -8.203 -24.531 2.99 1 87.5 61 MET B CA 1
ATOM 1625 C C . MET B 1 61 ? -8.258 -24.453 4.512 1 87.5 61 MET B C 1
ATOM 1627 O O . MET B 1 61 ? -7.289 -24.047 5.156 1 87.5 61 MET B O 1
ATOM 1631 N N . GLY B 1 62 ? -9.445 -24.641 5.086 1 90.06 62 GLY B N 1
ATOM 1632 C CA . GLY B 1 62 ? -9.578 -24.703 6.535 1 90.06 62 GLY B CA 1
ATOM 1633 C C . GLY B 1 62 ? -10.031 -23.375 7.137 1 90.06 62 GLY B C 1
ATOM 1634 O O . GLY B 1 62 ? -9.953 -23.188 8.352 1 90.06 62 GLY B O 1
ATOM 1635 N N . ILE B 1 63 ? -10.453 -22.562 6.25 1 90.5 63 ILE B N 1
ATOM 1636 C CA . ILE B 1 63 ? -10.922 -21.266 6.746 1 90.5 63 ILE B CA 1
ATOM 1637 C C . ILE B 1 63 ? -12.414 -21.359 7.055 1 90.5 63 ILE B C 1
ATOM 1639 O O . ILE B 1 63 ? -13.211 -21.781 6.207 1 90.5 63 ILE B O 1
ATOM 1643 N N . ALA B 1 64 ? -12.758 -20.953 8.234 1 92.81 64 ALA B N 1
ATOM 1644 C CA . ALA B 1 64 ? -14.156 -21.016 8.664 1 92.81 64 ALA B CA 1
ATOM 1645 C C . ALA B 1 64 ? -15.039 -20.125 7.805 1 92.81 64 ALA B C 1
ATOM 1647 O O . ALA B 1 64 ? -14.648 -19 7.465 1 92.81 64 ALA B O 1
ATOM 1648 N N . PRO B 1 65 ? -16.219 -20.609 7.492 1 93.88 65 PRO B N 1
ATOM 1649 C CA . PRO B 1 65 ? -17.141 -19.828 6.66 1 93.88 65 PRO B CA 1
ATOM 1650 C C . PRO B 1 65 ? -17.469 -18.469 7.258 1 93.88 65 PRO B C 1
ATOM 1652 O O . PRO B 1 65 ? -17.641 -17.484 6.523 1 93.88 65 PRO B O 1
ATOM 1655 N N . ALA B 1 66 ? -17.516 -18.391 8.5 1 94.94 66 ALA B N 1
ATOM 1656 C CA . ALA B 1 66 ? -17.812 -17.125 9.164 1 94.94 66 ALA B CA 1
ATOM 1657 C C . ALA B 1 66 ? -16.734 -16.094 8.867 1 94.94 66 ALA B C 1
ATOM 1659 O O . ALA B 1 66 ? -17.031 -14.898 8.758 1 94.94 66 ALA B O 1
ATOM 1660 N N . LEU B 1 67 ? -15.547 -16.531 8.719 1 94.5 67 LEU B N 1
ATOM 1661 C CA . LEU B 1 67 ? -14.453 -15.617 8.422 1 94.5 67 LEU B CA 1
ATOM 1662 C C . LEU B 1 67 ? -14.547 -15.102 6.984 1 94.5 67 LEU B C 1
ATOM 1664 O O . LEU B 1 67 ? -14.188 -13.961 6.703 1 94.5 67 LEU B O 1
ATOM 1668 N N . PHE B 1 68 ? -14.984 -15.969 6.152 1 95.69 68 PHE B N 1
ATOM 1669 C CA . PHE B 1 68 ? -15.219 -15.57 4.77 1 95.69 68 PHE B CA 1
ATOM 1670 C C . PHE B 1 68 ? -16.281 -14.469 4.699 1 95.69 68 PHE B C 1
ATOM 1672 O O . PHE B 1 68 ? -16.094 -13.469 4.004 1 95.69 68 PHE B O 1
ATOM 1679 N N . ASP B 1 69 ? -17.359 -14.703 5.414 1 96.81 69 ASP B N 1
ATOM 1680 C CA . ASP B 1 69 ? -18.453 -13.727 5.41 1 96.81 69 ASP B CA 1
ATOM 1681 C C . ASP B 1 69 ? -18 -12.406 6.02 1 96.81 69 ASP B C 1
ATOM 1683 O O . ASP B 1 69 ? -18.375 -11.336 5.535 1 96.81 69 ASP B O 1
ATOM 1687 N N . LEU B 1 70 ? -17.25 -12.477 7.062 1 97.5 70 LEU B N 1
ATOM 1688 C CA . LEU B 1 70 ? -16.703 -11.281 7.691 1 97.5 70 LEU B CA 1
ATOM 1689 C C . LEU B 1 70 ? -15.781 -10.539 6.734 1 97.5 70 LEU B C 1
ATOM 1691 O O . LEU B 1 70 ? -15.82 -9.305 6.652 1 97.5 70 LEU B O 1
ATOM 1695 N N . ALA B 1 71 ? -14.953 -11.289 6.027 1 97.88 71 ALA B N 1
ATOM 1696 C CA . ALA B 1 71 ? -14.062 -10.688 5.039 1 97.88 71 ALA B CA 1
ATOM 1697 C C . ALA B 1 71 ? -14.844 -9.938 3.971 1 97.88 71 ALA B C 1
ATOM 1699 O O . ALA B 1 71 ? -14.469 -8.836 3.572 1 97.88 71 ALA B O 1
ATOM 1700 N N . ALA B 1 72 ? -15.906 -10.523 3.537 1 98.12 72 ALA B N 1
ATOM 1701 C CA . ALA B 1 72 ? -16.766 -9.906 2.523 1 98.12 72 ALA B CA 1
ATOM 1702 C C . ALA B 1 72 ? -17.25 -8.531 2.979 1 98.12 72 ALA B C 1
ATOM 1704 O O . ALA B 1 72 ? -17.141 -7.551 2.238 1 98.12 72 ALA B O 1
ATOM 1705 N N . ILE B 1 73 ? -17.703 -8.492 4.176 1 98.44 73 ILE B N 1
ATOM 1706 C CA . ILE B 1 73 ? -18.266 -7.273 4.734 1 98.44 73 ILE B CA 1
ATOM 1707 C C . ILE B 1 73 ? -17.172 -6.227 4.922 1 98.44 73 ILE B C 1
ATOM 1709 O O . ILE B 1 73 ? -17.328 -5.078 4.496 1 98.44 73 ILE B O 1
ATOM 1713 N N . ILE B 1 74 ? -16.109 -6.59 5.52 1 98.81 74 ILE B N 1
ATOM 1714 C CA . ILE B 1 74 ? -15.039 -5.664 5.863 1 98.81 74 ILE B CA 1
ATOM 1715 C C . ILE B 1 74 ? -14.398 -5.117 4.59 1 98.81 74 ILE B C 1
ATOM 1717 O O . ILE B 1 74 ? -14.18 -3.91 4.469 1 98.81 74 ILE B O 1
ATOM 1721 N N . GLU B 1 75 ? -14.156 -5.98 3.66 1 98.88 75 GLU B N 1
ATOM 1722 C CA . GLU B 1 75 ? -13.5 -5.543 2.436 1 98.88 75 GLU B CA 1
ATOM 1723 C C . GLU B 1 75 ? -14.422 -4.688 1.579 1 98.88 75 GLU B C 1
ATOM 1725 O O . GLU B 1 75 ? -14.016 -3.65 1.053 1 98.88 75 GLU B O 1
ATOM 1730 N N . PHE B 1 76 ? -15.641 -5.086 1.449 1 98.62 76 PHE B N 1
ATOM 1731 C CA . PHE B 1 76 ? -16.594 -4.367 0.599 1 98.62 76 PHE B CA 1
ATOM 1732 C C . PHE B 1 76 ? -16.938 -3.012 1.2 1 98.62 76 PHE B C 1
ATOM 1734 O O . PHE B 1 76 ? -16.703 -1.974 0.582 1 98.62 76 PHE B O 1
ATOM 1741 N N . PHE B 1 77 ? -17.375 -2.979 2.383 1 98.75 77 PHE B N 1
ATOM 1742 C CA . PHE B 1 77 ? -17.828 -1.732 2.992 1 98.75 77 PHE B CA 1
ATOM 1743 C C . PHE B 1 77 ? -16.641 -0.897 3.459 1 98.75 77 PHE B C 1
ATOM 1745 O O . PHE B 1 77 ? -16.672 0.333 3.389 1 98.75 77 PHE B O 1
ATOM 1752 N N . GLY B 1 78 ? -15.609 -1.574 3.975 1 98.75 78 GLY B N 1
ATOM 1753 C CA . GLY B 1 78 ? -14.422 -0.849 4.398 1 98.75 78 GLY B CA 1
ATOM 1754 C C . GLY B 1 78 ? -13.781 -0.04 3.283 1 98.75 78 GLY B C 1
ATOM 1755 O O . GLY B 1 78 ? -13.367 1.102 3.496 1 98.75 78 GLY B O 1
ATOM 1756 N N . SER B 1 79 ? -13.711 -0.646 2.113 1 98.88 79 SER B N 1
ATOM 1757 C CA . SER B 1 79 ? -13.117 0.055 0.979 1 98.88 79 SER B CA 1
ATOM 1758 C C . SER B 1 79 ? -13.945 1.271 0.584 1 98.88 79 SER B C 1
ATOM 1760 O O . SER B 1 79 ? -13.398 2.342 0.311 1 98.88 79 SER B O 1
ATOM 1762 N N . ILE B 1 80 ? -15.219 1.24 0.624 1 98.81 80 ILE B N 1
ATOM 1763 C CA . ILE B 1 80 ? -16.109 2.332 0.252 1 98.81 80 ILE B CA 1
ATOM 1764 C C . ILE B 1 80 ? -16 3.459 1.277 1 98.81 80 ILE B C 1
ATOM 1766 O O . ILE B 1 80 ? -15.875 4.629 0.912 1 98.81 80 ILE B O 1
ATOM 1770 N N . LEU B 1 81 ? -16.047 3.098 2.51 1 98.31 81 LEU B N 1
ATOM 1771 C CA . LEU B 1 81 ? -15.969 4.09 3.576 1 98.31 81 LEU B CA 1
ATOM 1772 C C . LEU B 1 81 ? -14.625 4.816 3.535 1 98.31 81 LEU B C 1
ATOM 1774 O O . LEU B 1 81 ? -14.562 6.031 3.736 1 98.31 81 LEU B O 1
ATOM 1778 N N . ILE B 1 82 ? -13.562 4.062 3.293 1 98.44 82 ILE B N 1
ATOM 1779 C CA . ILE B 1 82 ? -12.242 4.664 3.205 1 98.44 82 ILE B CA 1
ATOM 1780 C C . ILE B 1 82 ? -12.188 5.625 2.021 1 98.44 82 ILE B C 1
ATOM 1782 O O . ILE B 1 82 ? -11.672 6.742 2.141 1 98.44 82 ILE B O 1
ATOM 1786 N N . MET B 1 83 ? -12.719 5.258 0.882 1 98.81 83 MET B N 1
ATOM 1787 C CA . MET B 1 83 ? -12.711 6.117 -0.301 1 98.81 83 MET B CA 1
ATOM 1788 C C . MET B 1 83 ? -13.43 7.434 -0.027 1 98.81 83 MET B C 1
ATOM 1790 O O . MET B 1 83 ? -12.969 8.492 -0.447 1 98.81 83 MET B O 1
ATOM 1794 N N . LEU B 1 84 ? -14.445 7.391 0.69 1 98 84 LEU B N 1
ATOM 1795 C CA . LEU B 1 84 ? -15.266 8.562 0.965 1 98 84 LEU B CA 1
ATOM 1796 C C . LEU B 1 84 ? -14.664 9.391 2.098 1 98 84 LEU B C 1
ATOM 1798 O O . LEU B 1 84 ? -15.008 10.57 2.258 1 98 84 LEU B O 1
ATOM 1802 N N . GLY B 1 85 ? -13.773 8.836 2.83 1 96.94 85 GLY B N 1
ATOM 1803 C CA . GLY B 1 85 ? -13.312 9.484 4.047 1 96.94 85 GLY B CA 1
ATOM 1804 C C . GLY B 1 85 ? -14.406 9.664 5.082 1 96.94 85 GLY B C 1
ATOM 1805 O O . GLY B 1 85 ? -14.594 10.758 5.617 1 96.94 85 GLY B O 1
ATOM 1806 N N . LEU B 1 86 ? -15.117 8.609 5.266 1 95.19 86 LEU B N 1
ATOM 1807 C CA . LEU B 1 86 ? -16.203 8.57 6.23 1 95.19 86 LEU B CA 1
ATOM 1808 C C . LEU B 1 86 ? -15.914 7.582 7.352 1 95.19 86 LEU B C 1
ATOM 1810 O O . LEU B 1 86 ? -15.578 6.426 7.09 1 95.19 86 LEU B O 1
ATOM 1814 N N . LEU B 1 87 ? -16.016 8.031 8.617 1 94.06 87 LEU B N 1
ATOM 1815 C CA . LEU B 1 87 ? -15.711 7.195 9.766 1 94.06 87 LEU B CA 1
ATOM 1816 C C . LEU B 1 87 ? -14.328 6.57 9.633 1 94.06 87 LEU B C 1
ATOM 1818 O O . LEU B 1 87 ? -14.156 5.371 9.852 1 94.06 87 LEU B O 1
ATOM 1822 N N . THR B 1 88 ? -13.438 7.363 9.164 1 95.38 88 THR B N 1
ATOM 1823 C CA . THR B 1 88 ? -12.133 6.852 8.75 1 95.38 88 THR B CA 1
ATOM 1824 C C . THR B 1 88 ? -11.391 6.242 9.938 1 95.38 88 THR B C 1
ATOM 1826 O O . THR B 1 88 ? -10.773 5.18 9.812 1 95.38 88 THR B O 1
ATOM 1829 N N . GLY B 1 89 ? -11.383 6.902 11.078 1 93.69 89 GLY B N 1
ATOM 1830 C CA . GLY B 1 89 ? -10.719 6.359 12.25 1 93.69 89 GLY B CA 1
ATOM 1831 C C . GLY B 1 89 ? -11.203 4.969 12.625 1 93.69 89 GLY B C 1
ATOM 1832 O O . GLY B 1 89 ? -10.391 4.066 12.852 1 93.69 89 GLY B O 1
ATOM 1833 N N . PHE B 1 90 ? -12.453 4.773 12.656 1 94.62 90 PHE B N 1
ATOM 1834 C CA . PHE B 1 90 ? -13.062 3.486 12.977 1 94.62 90 PHE B CA 1
ATOM 1835 C C . PHE B 1 90 ? -12.742 2.453 11.898 1 94.62 90 PHE B C 1
ATOM 1837 O O . PHE B 1 90 ? -12.297 1.346 12.211 1 94.62 90 PHE B O 1
ATOM 1844 N N . THR B 1 91 ? -13.008 2.812 10.688 1 97.31 91 THR B N 1
ATOM 1845 C CA . THR B 1 91 ? -12.797 1.899 9.57 1 97.31 91 THR B CA 1
ATOM 1846 C C . THR B 1 91 ? -11.328 1.494 9.469 1 97.31 91 THR B C 1
ATOM 1848 O O . THR B 1 91 ? -11.016 0.319 9.266 1 97.31 91 THR B O 1
ATOM 1851 N N . ALA B 1 92 ? -10.461 2.441 9.633 1 97.81 92 ALA B N 1
ATOM 1852 C CA . ALA B 1 92 ? -9.031 2.15 9.578 1 97.81 92 ALA B CA 1
ATOM 1853 C C . ALA B 1 92 ? -8.617 1.215 10.711 1 97.81 92 ALA B C 1
ATOM 1855 O O . ALA B 1 92 ? -7.754 0.356 10.531 1 97.81 92 ALA B O 1
ATOM 1856 N N . ALA B 1 93 ? -9.164 1.355 11.883 1 97.06 93 ALA B N 1
ATOM 1857 C CA . ALA B 1 93 ? -8.883 0.451 12.992 1 97.06 93 ALA B CA 1
ATOM 1858 C C . ALA B 1 93 ? -9.32 -0.975 12.664 1 97.06 93 ALA B C 1
ATOM 1860 O O . ALA B 1 93 ? -8.562 -1.925 12.867 1 97.06 93 ALA B O 1
ATOM 1861 N N . VAL B 1 94 ? -10.477 -1.097 12.172 1 98.19 94 VAL B N 1
ATOM 1862 C CA . VAL B 1 94 ? -11.016 -2.402 11.797 1 98.19 94 VAL B CA 1
ATOM 1863 C C . VAL B 1 94 ? -10.141 -3.035 10.719 1 98.19 94 VAL B C 1
ATOM 1865 O O . VAL B 1 94 ? -9.758 -4.203 10.828 1 98.19 94 VAL B O 1
ATOM 1868 N N . LEU B 1 95 ? -9.805 -2.289 9.688 1 98.81 95 LEU B N 1
ATOM 1869 C CA . LEU B 1 95 ? -8.984 -2.801 8.594 1 98.81 95 LEU B CA 1
ATOM 1870 C C . LEU B 1 95 ? -7.586 -3.17 9.086 1 98.81 95 LEU B C 1
ATOM 1872 O O . LEU B 1 95 ? -6.996 -4.141 8.609 1 98.81 95 LEU B O 1
ATOM 1876 N N . THR B 1 96 ? -7.062 -2.354 10.008 1 98.75 96 THR B N 1
ATOM 1877 C CA . THR B 1 96 ? -5.754 -2.662 10.57 1 98.75 96 THR B CA 1
ATOM 1878 C C . THR B 1 96 ? -5.773 -4.02 11.266 1 98.75 96 THR B C 1
ATOM 1880 O O . THR B 1 96 ? -4.934 -4.879 10.984 1 98.75 96 THR B O 1
ATOM 1883 N N . ILE B 1 97 ? -6.703 -4.238 12.078 1 98.75 97 ILE B N 1
ATOM 1884 C CA 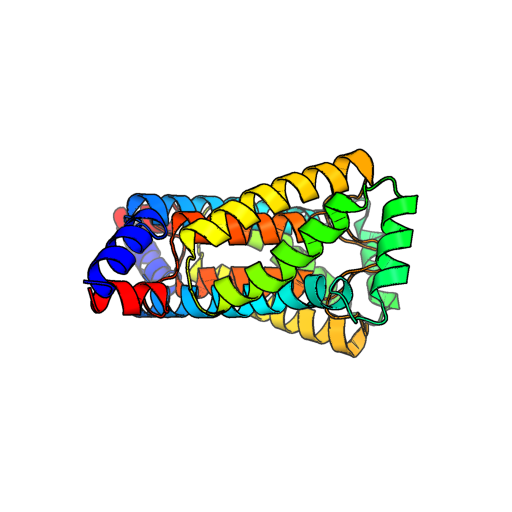. ILE B 1 97 ? -6.828 -5.5 12.805 1 98.75 97 ILE B CA 1
ATOM 1885 C C . ILE B 1 97 ? -7.102 -6.633 11.82 1 98.75 97 ILE B C 1
ATOM 1887 O O . ILE B 1 97 ? -6.496 -7.703 11.914 1 98.75 97 ILE B O 1
ATOM 1891 N N . TYR B 1 98 ? -7.949 -6.43 10.914 1 98.62 98 TYR B N 1
ATOM 1892 C CA . TYR B 1 98 ? -8.336 -7.41 9.906 1 98.62 98 TYR B CA 1
ATOM 1893 C C . TYR B 1 98 ? -7.129 -7.879 9.109 1 98.62 98 TYR B C 1
ATOM 1895 O O . TYR B 1 98 ? -6.922 -9.078 8.93 1 98.62 98 TYR B O 1
ATOM 1903 N N . PHE B 1 99 ? -6.312 -6.949 8.672 1 98.81 99 PHE B N 1
ATOM 1904 C CA . PHE B 1 99 ? -5.207 -7.34 7.801 1 98.81 99 PHE B CA 1
ATOM 1905 C C . PHE B 1 99 ? -4.051 -7.91 8.609 1 98.81 99 PHE B C 1
ATOM 1907 O O . PHE B 1 99 ? -3.254 -8.695 8.094 1 98.81 99 PHE B O 1
ATOM 1914 N N . ILE B 1 100 ? -3.893 -7.523 9.891 1 98.62 100 ILE B N 1
ATOM 1915 C CA . ILE B 1 100 ? -2.957 -8.242 10.75 1 98.62 100 ILE B CA 1
ATOM 1916 C C . ILE B 1 100 ? -3.35 -9.711 10.82 1 98.62 100 ILE B C 1
ATOM 1918 O O . ILE B 1 100 ? -2.502 -10.594 10.664 1 98.62 100 ILE B O 1
ATOM 1922 N N . ALA B 1 101 ? -4.625 -9.969 11.047 1 97.56 101 ALA B N 1
ATOM 1923 C CA . ALA B 1 101 ? -5.121 -11.336 11.094 1 97.56 101 ALA B CA 1
ATOM 1924 C C . ALA B 1 101 ? -4.875 -12.055 9.773 1 97.56 101 ALA B C 1
ATOM 1926 O O . ALA B 1 101 ? -4.496 -13.227 9.75 1 97.56 101 ALA B O 1
ATOM 1927 N N . LEU B 1 102 ? -5.094 -11.359 8.648 1 97.25 102 LEU B N 1
ATOM 1928 C CA . LEU B 1 102 ? -4.898 -11.977 7.344 1 97.25 102 LEU B CA 1
ATOM 1929 C C . LEU B 1 102 ? -3.426 -12.305 7.109 1 97.25 102 LEU B C 1
ATOM 1931 O O . LEU B 1 102 ? -3.1 -13.336 6.523 1 97.25 102 LEU B O 1
ATOM 1935 N N . VAL B 1 103 ? -2.537 -11.414 7.539 1 98 103 VAL B N 1
ATOM 1936 C CA . VAL B 1 103 ? -1.104 -11.672 7.434 1 98 103 VAL B CA 1
ATOM 1937 C C . VAL B 1 103 ? -0.748 -12.93 8.227 1 98 103 VAL B C 1
ATOM 1939 O O . VAL B 1 103 ? 0.001 -13.781 7.738 1 98 103 VAL B O 1
ATOM 1942 N N . ILE B 1 104 ? -1.288 -13.062 9.406 1 96.69 104 ILE B N 1
ATOM 1943 C CA . ILE B 1 104 ? -1.02 -14.219 10.25 1 96.69 104 ILE B CA 1
ATOM 1944 C C . ILE B 1 104 ? -1.548 -15.484 9.57 1 96.69 104 ILE B C 1
ATOM 1946 O O . ILE B 1 104 ? -0.83 -16.484 9.453 1 96.69 104 ILE B O 1
ATOM 1950 N N . VAL B 1 105 ? -2.75 -15.477 9.07 1 93.38 105 VAL B N 1
ATOM 1951 C CA . VAL B 1 105 ? -3.359 -16.641 8.43 1 93.38 105 VAL B CA 1
ATOM 1952 C C . VAL B 1 105 ? -2.588 -16.984 7.16 1 93.38 105 VAL B C 1
ATOM 1954 O O . VAL B 1 105 ? -2.254 -18.156 6.938 1 93.38 105 VAL B O 1
ATOM 1957 N N . SER B 1 106 ? -2.287 -15.984 6.328 1 94.12 106 SER B N 1
ATOM 1958 C CA . SER B 1 106 ? -1.603 -16.203 5.059 1 94.12 106 SER B CA 1
ATOM 1959 C C . SER B 1 106 ? -0.196 -16.75 5.273 1 94.12 106 SER B C 1
ATOM 1961 O O . SER B 1 106 ? 0.271 -17.594 4.508 1 94.12 106 SER B O 1
ATOM 1963 N N . SER B 1 107 ? 0.496 -16.297 6.305 1 96.44 107 SER B N 1
ATOM 1964 C CA . SER B 1 107 ? 1.88 -16.703 6.531 1 96.44 107 SER B CA 1
ATOM 1965 C C . SER B 1 107 ? 1.955 -18.031 7.281 1 96.44 107 SER B C 1
ATOM 1967 O O . SER B 1 107 ? 2.832 -18.844 7.012 1 96.44 107 SER B O 1
ATOM 1969 N N . THR B 1 108 ? 1.048 -18.359 8.18 1 93.62 108 THR B N 1
ATOM 1970 C CA . THR B 1 108 ? 1.187 -19.516 9.055 1 93.62 108 THR B CA 1
ATOM 1971 C C . THR B 1 108 ? 0.305 -20.672 8.57 1 93.62 108 THR B C 1
ATOM 1973 O O . THR B 1 108 ? 0.762 -21.812 8.477 1 93.62 108 THR B O 1
ATOM 1976 N N . LYS B 1 109 ? -0.905 -20.406 8.273 1 88.31 109 LYS B N 1
ATOM 1977 C CA . LYS B 1 109 ? -1.83 -21.469 7.875 1 88.31 109 LYS B CA 1
ATOM 1978 C C . LYS B 1 109 ? -1.675 -21.797 6.395 1 88.31 109 LYS B C 1
ATOM 1980 O O . LYS B 1 109 ? -1.573 -22.969 6.023 1 88.31 109 LYS B O 1
ATOM 1985 N N . MET B 1 110 ? -1.605 -20.781 5.629 1 89.56 110 MET B N 1
ATOM 1986 C CA . MET B 1 110 ? -1.527 -21 4.188 1 89.56 110 MET B CA 1
ATOM 1987 C C . MET B 1 110 ? -0.077 -21.141 3.738 1 89.56 110 MET B C 1
ATOM 1989 O O . MET B 1 110 ? 0.189 -21.531 2.602 1 89.56 110 MET B O 1
ATOM 1993 N N . LYS B 1 111 ? 0.891 -20.734 4.598 1 93.31 111 LYS B N 1
ATOM 1994 C CA . LYS B 1 111 ? 2.326 -20.891 4.383 1 93.31 111 LYS B CA 1
ATOM 1995 C C . LYS B 1 111 ? 2.773 -20.188 3.104 1 93.31 111 LYS B C 1
ATOM 1997 O O . LYS B 1 111 ? 3.615 -20.703 2.367 1 93.31 111 LYS B O 1
ATOM 2002 N N . LYS B 1 112 ? 2.107 -19.094 2.816 1 93.94 112 LYS B N 1
ATOM 2003 C CA . LYS B 1 112 ? 2.539 -18.281 1.685 1 93.94 112 LYS B CA 1
ATOM 2004 C C . LYS B 1 112 ? 3.896 -17.625 1.956 1 93.94 112 LYS B C 1
ATOM 2006 O O . LYS B 1 112 ? 4.207 -17.281 3.098 1 93.94 112 LYS B O 1
ATOM 2011 N N . PRO B 1 113 ? 4.676 -17.453 0.864 1 96.38 113 PRO B N 1
ATOM 2012 C CA . PRO B 1 113 ? 5.891 -16.656 1.037 1 96.38 113 PRO B CA 1
ATOM 2013 C C . PRO B 1 113 ? 5.602 -15.195 1.355 1 96.38 113 PRO B C 1
ATOM 2015 O O . PRO B 1 113 ? 4.473 -14.734 1.176 1 96.38 113 PRO B O 1
ATOM 2018 N N . PHE B 1 114 ? 6.652 -14.5 1.799 1 97.81 114 PHE B N 1
ATOM 2019 C CA . PHE B 1 114 ? 6.438 -13.086 2.055 1 97.81 114 PHE B CA 1
ATOM 2020 C C . PHE B 1 114 ? 6.242 -12.32 0.75 1 97.81 114 PHE B C 1
ATOM 2022 O O . PHE B 1 114 ? 5.121 -11.938 0.41 1 97.81 114 PHE B O 1
ATOM 2029 N N . PRO B 1 115 ? 7.289 -12.211 -0.013 1 96.94 115 PRO B N 1
ATOM 2030 C CA . PRO B 1 115 ? 7.023 -11.484 -1.258 1 96.94 115 PRO B CA 1
ATOM 2031 C C . PRO B 1 115 ? 6.324 -12.352 -2.307 1 96.94 115 PRO B C 1
ATOM 2033 O O . PRO B 1 115 ? 6.613 -13.547 -2.418 1 96.94 115 PRO B O 1
ATOM 2036 N N . THR B 1 116 ? 5.457 -11.664 -3.027 1 93.56 116 THR B N 1
ATOM 2037 C CA . THR B 1 116 ? 4.859 -12.258 -4.215 1 93.56 116 THR B CA 1
ATOM 2038 C C . THR B 1 116 ? 5.91 -12.5 -5.293 1 93.56 116 THR B C 1
ATOM 2040 O O . THR B 1 116 ? 6.734 -11.617 -5.566 1 93.56 116 THR B O 1
ATOM 2043 N N . GLY B 1 117 ? 5.941 -13.656 -5.84 1 89.12 117 GLY B N 1
ATOM 2044 C CA . GLY B 1 117 ? 6.727 -14.078 -6.992 1 89.12 117 GLY B CA 1
ATOM 2045 C C . GLY B 1 117 ? 5.906 -14.805 -8.039 1 89.12 117 GLY B C 1
ATOM 2046 O O . GLY B 1 117 ? 4.941 -14.25 -8.578 1 89.12 117 GLY B O 1
ATOM 2047 N N . MET B 1 118 ? 6.172 -16.016 -8.18 1 84.56 118 MET B N 1
ATOM 2048 C CA . MET B 1 118 ? 5.398 -16.844 -9.102 1 84.56 118 MET B CA 1
ATOM 2049 C C . MET B 1 118 ? 4.043 -17.203 -8.508 1 84.56 118 MET B C 1
ATOM 2051 O O . MET B 1 118 ? 3.092 -17.484 -9.234 1 84.56 118 MET B O 1
ATOM 2055 N N . SER B 1 119 ? 4.066 -17.156 -7.219 1 92 119 SER B N 1
ATOM 2056 C CA . SER B 1 119 ? 2.822 -17.359 -6.484 1 92 119 SER B CA 1
ATOM 2057 C C . SER B 1 119 ? 2.506 -16.172 -5.586 1 92 119 SER B C 1
ATOM 2059 O O . SER B 1 119 ? 3.396 -15.398 -5.242 1 92 119 SER B O 1
ATOM 2061 N N . PRO B 1 120 ? 1.227 -16.078 -5.223 1 95.06 120 PRO B N 1
ATOM 2062 C CA . PRO B 1 120 ? 0.86 -14.969 -4.336 1 95.06 120 PRO B CA 1
ATOM 2063 C C . PRO B 1 120 ? 1.549 -15.047 -2.977 1 95.06 120 PRO B C 1
ATOM 2065 O O . PRO B 1 120 ? 1.635 -16.125 -2.383 1 95.06 120 PRO B O 1
ATOM 2068 N N . GLY B 1 121 ? 2.061 -13.945 -2.5 1 97.25 121 GLY B N 1
ATOM 2069 C CA . GLY B 1 121 ? 2.623 -13.82 -1.165 1 97.25 121 GLY B CA 1
ATOM 2070 C C . GLY B 1 121 ? 1.724 -13.055 -0.212 1 97.25 121 GLY B C 1
ATOM 2071 O O . GLY B 1 121 ? 0.612 -12.664 -0.577 1 97.25 121 GLY B O 1
ATOM 2072 N N . TRP B 1 122 ? 2.248 -12.938 1.021 1 98.06 122 TRP B N 1
ATOM 2073 C CA . TRP B 1 122 ? 1.42 -12.195 1.966 1 98.06 122 TRP B CA 1
ATOM 2074 C C . TRP B 1 122 ? 1.845 -10.727 2.029 1 98.06 122 TRP B C 1
ATOM 2076 O O . TRP B 1 122 ? 1.37 -9.977 2.881 1 98.06 122 TRP B O 1
ATOM 2086 N N . ASP B 1 123 ? 2.672 -10.328 1.099 1 98.62 123 ASP B N 1
ATOM 2087 C CA . ASP B 1 123 ? 3.078 -8.93 1.008 1 98.62 123 ASP B CA 1
AT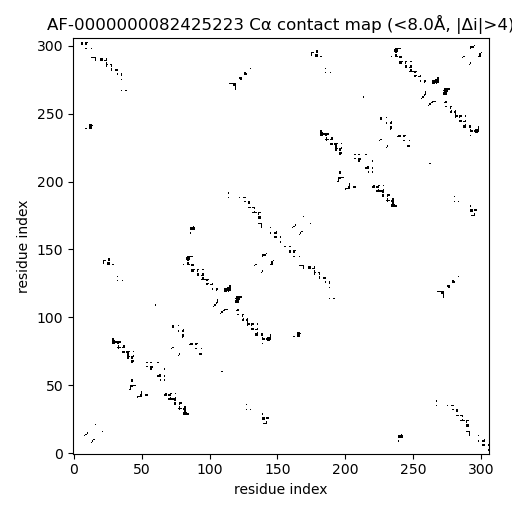OM 2088 C C . ASP B 1 123 ? 1.911 -8.039 0.576 1 98.62 123 ASP B C 1
ATOM 2090 O O . ASP B 1 123 ? 1.852 -6.867 0.937 1 98.62 123 ASP B O 1
ATOM 2094 N N . LEU B 1 124 ? 0.95 -8.562 -0.156 1 98.38 124 LEU B N 1
ATOM 2095 C CA . LEU B 1 124 ? -0.242 -7.793 -0.501 1 98.38 124 LEU B CA 1
ATOM 2096 C C . LEU B 1 124 ? -1.032 -7.422 0.75 1 98.38 124 LEU B C 1
ATOM 2098 O O . LEU B 1 124 ? -1.35 -6.25 0.963 1 98.38 124 LEU B O 1
ATOM 2102 N N . ASP B 1 125 ? -1.315 -8.469 1.539 1 98.5 125 ASP B N 1
ATOM 2103 C CA . ASP B 1 125 ? -2.023 -8.234 2.795 1 98.5 125 ASP B CA 1
ATOM 2104 C C . ASP B 1 125 ? -1.255 -7.258 3.684 1 98.5 125 ASP B C 1
ATOM 2106 O O . ASP B 1 125 ? -1.855 -6.41 4.344 1 98.5 125 ASP B O 1
ATOM 2110 N N . PHE B 1 126 ? -0.023 -7.414 3.707 1 98.88 126 PHE B N 1
ATOM 2111 C CA . PHE B 1 126 ? 0.864 -6.566 4.496 1 98.88 126 PHE B CA 1
ATOM 2112 C C . PHE B 1 126 ? 0.771 -5.113 4.047 1 98.88 126 PHE B C 1
ATOM 2114 O O . PHE B 1 126 ? 0.724 -4.203 4.875 1 98.88 126 PHE B O 1
ATOM 2121 N N . LEU B 1 127 ? 0.716 -4.875 2.775 1 98.88 127 LEU B N 1
ATOM 2122 C CA . LEU B 1 127 ? 0.61 -3.516 2.252 1 98.88 127 LEU B CA 1
ATOM 2123 C C . LEU B 1 127 ? -0.75 -2.91 2.584 1 98.88 127 LEU B C 1
ATOM 2125 O O . LEU B 1 127 ? -0.846 -1.719 2.887 1 98.88 127 LEU B O 1
ATOM 2129 N N . PHE B 1 128 ? -1.787 -3.723 2.467 1 98.88 128 PHE B N 1
ATOM 2130 C CA . PHE B 1 128 ? -3.09 -3.223 2.891 1 98.88 128 PHE B CA 1
ATOM 2131 C C . PHE B 1 128 ? -3.074 -2.857 4.371 1 98.88 128 PHE B C 1
ATOM 2133 O O . PHE B 1 128 ? -3.646 -1.843 4.773 1 98.88 128 PHE B O 1
ATOM 2140 N N . PHE B 1 129 ? -2.418 -3.662 5.184 1 98.88 129 PHE B N 1
ATOM 2141 C CA . PHE B 1 129 ? -2.266 -3.389 6.605 1 98.88 129 PHE B CA 1
ATOM 2142 C C . PHE B 1 129 ? -1.571 -2.053 6.832 1 98.88 129 PHE B C 1
ATOM 2144 O O . PHE B 1 129 ? -2.049 -1.221 7.605 1 98.88 129 PHE B O 1
ATOM 2151 N N . ILE B 1 130 ? -0.491 -1.868 6.145 1 98.75 130 ILE B N 1
ATOM 2152 C CA . ILE B 1 130 ? 0.314 -0.673 6.371 1 98.75 130 ILE B CA 1
ATOM 2153 C C . ILE B 1 130 ? -0.474 0.566 5.949 1 98.75 130 ILE B C 1
ATOM 2155 O O . ILE B 1 130 ? -0.382 1.614 6.594 1 98.75 130 ILE B O 1
ATOM 2159 N N . GLY B 1 131 ? -1.22 0.478 4.848 1 98.81 131 GLY B N 1
ATOM 2160 C CA . GLY B 1 131 ? -2.074 1.582 4.441 1 98.81 131 GLY B CA 1
ATOM 2161 C C . GLY B 1 131 ? -3.156 1.902 5.457 1 98.81 131 GLY B C 1
ATOM 2162 O O . GLY B 1 131 ? -3.42 3.072 5.742 1 98.81 131 GLY B O 1
ATOM 2163 N N . ALA B 1 132 ? -3.791 0.887 5.98 1 98.75 132 ALA B N 1
ATOM 2164 C CA . ALA B 1 132 ? -4.809 1.084 7.012 1 98.75 132 ALA B CA 1
ATOM 2165 C C . ALA B 1 132 ? -4.211 1.723 8.258 1 98.75 132 ALA B C 1
ATOM 2167 O O . ALA B 1 132 ? -4.809 2.623 8.852 1 98.75 132 ALA B O 1
ATOM 2168 N N . LEU B 1 133 ? -3.043 1.255 8.625 1 98.5 133 LEU B N 1
ATOM 2169 C CA . LEU B 1 133 ? -2.35 1.788 9.797 1 98.5 133 LEU B CA 1
ATOM 2170 C C . LEU B 1 133 ? -2.012 3.264 9.602 1 98.5 133 LEU B C 1
ATOM 2172 O O . LEU B 1 133 ? -2.148 4.062 10.531 1 98.5 133 LEU B O 1
ATOM 2176 N N . LEU B 1 134 ? -1.586 3.611 8.438 1 98.31 134 LEU B N 1
ATOM 2177 C CA . LEU B 1 134 ? -1.311 5.008 8.117 1 98.31 134 LEU B CA 1
ATOM 2178 C C . LEU B 1 134 ? -2.549 5.871 8.336 1 98.31 134 LEU B C 1
ATOM 2180 O O . LEU B 1 134 ? -2.48 6.906 9 1 98.31 134 LEU B O 1
ATOM 2184 N N . LEU B 1 135 ? -3.66 5.441 7.82 1 97.56 135 LEU B N 1
ATOM 2185 C CA . LEU B 1 135 ? -4.891 6.223 7.906 1 97.56 135 LEU B CA 1
ATOM 2186 C C . LEU B 1 135 ? -5.402 6.27 9.344 1 97.56 135 LEU B C 1
ATOM 2188 O O . LEU B 1 135 ? -6.039 7.246 9.742 1 97.56 135 LEU B O 1
ATOM 2192 N N . LEU B 1 136 ? -5.098 5.219 10.062 1 96.69 136 LEU B N 1
ATOM 2193 C CA . LEU B 1 136 ? -5.445 5.219 11.484 1 96.69 136 LEU B CA 1
ATOM 2194 C C . LEU B 1 136 ? -4.719 6.336 12.219 1 96.69 136 LEU B C 1
ATOM 2196 O O . LEU B 1 136 ? -5.289 6.969 13.109 1 96.69 136 LEU B O 1
ATOM 2200 N N . LEU B 1 137 ? -3.551 6.613 11.805 1 96.19 137 LEU B N 1
ATOM 2201 C CA . LEU B 1 137 ? -2.701 7.543 12.539 1 96.19 137 LEU B CA 1
ATOM 2202 C C . LEU B 1 137 ? -2.793 8.945 11.953 1 96.19 137 LEU B C 1
ATOM 2204 O O . LEU B 1 137 ? -2.553 9.938 12.648 1 96.19 137 LEU B O 1
ATOM 2208 N N . THR B 1 138 ? -3.145 9.078 10.703 1 94.44 138 THR B N 1
ATOM 2209 C CA . THR B 1 138 ? -3.186 10.383 10.062 1 94.44 138 THR B CA 1
ATOM 2210 C C . THR B 1 138 ? -4.617 10.906 9.977 1 94.44 138 THR B C 1
ATOM 2212 O O . THR B 1 138 ? -4.84 12.109 9.828 1 94.44 138 THR B O 1
ATOM 2215 N N . GLY B 1 139 ? -5.551 9.938 9.938 1 93.56 139 GLY B N 1
ATOM 2216 C CA . GLY B 1 139 ? -6.922 10.32 9.641 1 93.56 139 GLY B CA 1
ATOM 2217 C C . GLY B 1 139 ? -7.195 10.453 8.156 1 93.56 139 GLY B C 1
ATOM 2218 O O . GLY B 1 139 ? -6.375 10.047 7.328 1 93.56 139 GLY B O 1
ATOM 2219 N N . ALA B 1 140 ? -8.367 11.094 7.863 1 94.88 140 ALA B N 1
ATOM 2220 C CA . ALA B 1 140 ? -8.852 11.117 6.488 1 94.88 140 ALA B CA 1
ATOM 2221 C C . ALA B 1 140 ? -8.289 12.305 5.719 1 94.88 140 ALA B C 1
ATOM 2223 O O . ALA B 1 140 ? -8.312 12.32 4.488 1 94.88 140 ALA B O 1
ATOM 2224 N N . GLY B 1 141 ? -7.742 13.227 6.398 1 93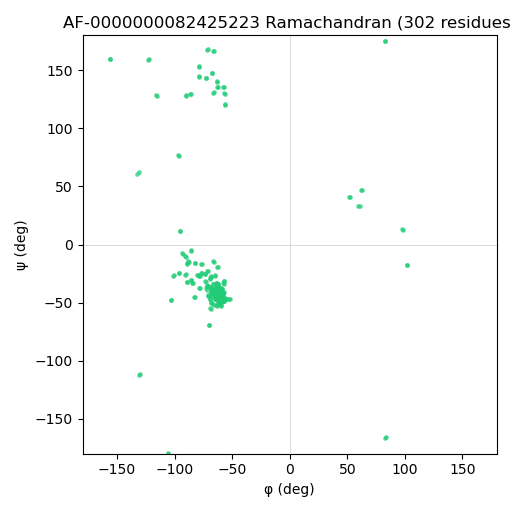.25 141 GLY B N 1
ATOM 2225 C CA . GLY B 1 141 ? -7.293 14.445 5.746 1 93.25 141 GLY B CA 1
ATOM 2226 C C . GLY B 1 141 ? -8.406 15.453 5.535 1 93.25 141 GLY B C 1
ATOM 2227 O O . GLY B 1 141 ? -9.562 15.188 5.867 1 93.25 141 GLY B O 1
ATOM 2228 N N . PRO B 1 142 ? -8.023 16.625 5.027 1 93.19 142 PRO B N 1
ATOM 2229 C CA . PRO B 1 142 ? -8.969 17.734 4.949 1 93.19 142 PRO B CA 1
ATOM 2230 C C . PRO B 1 142 ? -10.008 17.547 3.848 1 93.19 142 PRO B C 1
ATOM 2232 O O . PRO B 1 142 ? -11.07 18.172 3.887 1 93.19 142 PRO B O 1
ATOM 2235 N N . TYR B 1 143 ? -9.727 16.812 2.844 1 95.75 143 TYR B N 1
ATOM 2236 C CA . TYR B 1 143 ? -10.664 16.547 1.759 1 95.75 143 TYR B CA 1
ATOM 2237 C C . TYR B 1 143 ? -11.391 15.227 1.972 1 95.75 143 TYR B C 1
ATOM 2239 O O . TYR B 1 143 ? -11.141 14.25 1.261 1 95.75 143 TYR B O 1
ATOM 2247 N N . SER B 1 144 ? -12.375 15.258 2.898 1 95.69 144 SER B N 1
ATOM 2248 C CA . SER B 1 144 ? -13.086 14.062 3.326 1 95.69 144 SER B CA 1
ATOM 2249 C C . SER B 1 144 ? -14.461 14.398 3.887 1 95.69 144 SER B C 1
ATOM 2251 O O . SER B 1 144 ? -14.719 15.547 4.258 1 95.69 144 SER B O 1
ATOM 2253 N N . ILE B 1 145 ? -15.305 13.453 3.912 1 94.81 145 ILE B N 1
ATOM 2254 C CA . ILE B 1 145 ? -16.609 13.641 4.523 1 94.81 145 ILE B CA 1
ATOM 2255 C C . ILE B 1 145 ? -16.453 13.867 6.023 1 94.81 145 ILE B C 1
ATOM 2257 O O . ILE B 1 145 ? -17.188 14.664 6.617 1 94.81 145 ILE B O 1
ATOM 2261 N N . ASP B 1 146 ? -15.5 13.109 6.594 1 92.25 146 ASP B N 1
ATOM 2262 C CA . ASP B 1 146 ? -15.211 13.352 8.008 1 92.25 146 ASP B CA 1
ATOM 2263 C C . ASP B 1 146 ? -14.93 14.828 8.266 1 92.25 146 ASP B C 1
ATOM 2265 O O . ASP B 1 146 ? -15.453 15.414 9.211 1 92.25 146 ASP B O 1
ATOM 2269 N N . ALA B 1 147 ? -14.086 15.445 7.422 1 90.81 147 ALA B N 1
ATOM 2270 C CA . ALA B 1 147 ? -13.719 16.859 7.574 1 90.81 147 ALA B CA 1
ATOM 2271 C C . ALA B 1 147 ? -14.93 17.766 7.387 1 90.81 147 ALA B C 1
ATOM 2273 O O . ALA B 1 147 ? -15.07 18.766 8.086 1 90.81 147 ALA B O 1
ATOM 2274 N N . LEU B 1 148 ? -15.758 17.453 6.457 1 89.25 148 LEU B N 1
ATOM 2275 C CA . LEU B 1 148 ? -16.953 18.25 6.188 1 89.25 148 LEU B CA 1
ATOM 2276 C C . LEU B 1 148 ? -17.891 18.234 7.391 1 89.25 148 LEU B C 1
ATOM 2278 O O . LEU B 1 148 ? -18.469 19.266 7.75 1 89.25 148 LEU B O 1
ATOM 2282 N N . ILE B 1 149 ? -18.031 17.141 7.965 1 85.12 149 ILE B N 1
ATOM 2283 C CA . ILE B 1 149 ? -18.922 16.984 9.109 1 85.12 149 ILE B CA 1
ATOM 2284 C C . ILE B 1 149 ? -18.359 17.766 10.305 1 85.12 149 ILE B C 1
ATOM 2286 O O . ILE B 1 149 ? -19.125 18.422 11.031 1 85.12 149 ILE B O 1
ATOM 2290 N N . LEU B 1 150 ? -17.078 17.703 10.523 1 81.62 150 LEU B N 1
ATOM 2291 C CA . LEU B 1 150 ? -16.438 18.391 11.633 1 81.62 150 LEU B CA 1
ATOM 2292 C C . LEU B 1 150 ? -16.531 19.906 11.453 1 81.62 150 LEU B C 1
ATOM 2294 O O . LEU B 1 150 ? -16.625 20.641 12.438 1 81.62 150 LEU B O 1
ATOM 2298 N N . HIS B 1 151 ? -16.469 20.312 10.211 1 79.62 151 HIS B N 1
ATOM 2299 C CA . HIS B 1 151 ? -16.562 21.734 9.938 1 79.62 151 HIS B CA 1
ATOM 2300 C C . HIS B 1 151 ? -18 22.25 10.133 1 79.62 151 HIS B C 1
ATOM 2302 O O . HIS B 1 151 ? -18.203 23.406 10.492 1 79.62 151 HIS B O 1
ATOM 2308 N N . MET B 1 152 ? -18.812 21.391 9.867 1 72 152 MET B N 1
ATOM 2309 C CA . MET B 1 152 ? -20.219 21.781 10.039 1 72 152 MET B CA 1
ATOM 2310 C C . MET B 1 152 ? -20.594 21.766 11.516 1 72 152 MET B C 1
ATOM 2312 O O . MET B 1 152 ? -21.578 22.406 11.906 1 72 152 MET B O 1
ATOM 2316 N N . ALA B 1 153 ? -19.812 21.156 12.219 1 59.47 153 ALA B N 1
ATOM 2317 C CA . ALA B 1 153 ? -20.125 21.125 13.648 1 59.47 153 ALA B CA 1
ATOM 2318 C C . ALA B 1 153 ? -19.516 22.344 14.359 1 59.47 153 ALA B C 1
ATOM 2320 O O . ALA B 1 153 ? -18.516 22.906 13.914 1 59.47 153 ALA B O 1
#

Organism: NCBI:txid62609

Sequence (306 aa):
MMYAIYALLQTIVTPTRGPSAAGVGLLLFRVLYGIALLPHGIPKMPGSRMRKQLRDGMRQMGIAPALFDLAAIIEFFGSILIMLGLLTGFTAAVLTIYFIALVIVSSTKMKKPFPTGMSPGWDLDFLFFIGALLLLLTGAGPYSIDALILHMAMMYAIYALLQTIVTPTRGPSAAGVGLLLFRVLYGIALLPHGIPKMPGSRMRKQLRDGMRQMGIAPALFDLAAIIEFFGSILIMLGLLTGFTAAVLTIYFIALVIVSSTKMKKPFPTGMSPGWDLDFLFFIGALLLLLTGAGPYSIDALILHMA

Radius of gyration: 20.35 Å; Cα contacts (8 Å, |Δi|>4): 479; chains: 2; bounding box: 59×52×42 Å

Solvent-accessible surface area (backbone atoms only — not comparable to full-atom values): 14690 Å² total; per-residue (Å²): 110,71,57,56,52,48,34,53,48,36,48,68,37,39,49,82,52,50,72,67,42,31,26,49,20,41,34,52,36,31,36,52,50,15,61,61,38,28,68,69,5,52,44,53,32,91,89,35,87,49,21,63,61,51,52,51,51,39,42,74,72,68,42,57,68,69,57,53,55,49,46,17,50,48,30,36,52,40,18,53,32,39,41,51,13,40,54,27,30,51,46,18,48,53,44,26,55,52,24,51,52,46,32,50,43,34,44,66,76,66,56,33,47,57,62,63,65,91,46,53,28,31,38,52,41,45,50,53,20,43,54,21,45,28,32,45,28,44,34,41,39,72,67,19,48,47,38,52,48,55,66,72,82,110,71,58,56,52,48,33,51,47,36,49,69,36,39,50,81,51,52,72,66,42,31,27,50,20,40,35,52,36,31,35,52,52,15,61,60,40,28,68,71,5,52,45,53,32,90,87,35,89,48,22,64,62,52,52,51,52,39,43,73,72,69,41,57,67,67,57,52,54,49,45,17,50,49,30,36,53,41,16,53,32,39,42,50,14,39,53,26,30,49,46,18,48,53,43,25,54,51,24,51,52,47,33,50,43,33,44,65,75,66,56,35,47,56,62,62,64,92,45,52,28,32,40,52,41,44,51,54,19,44,54,20,44,28,32,46,29,43,34,43,39,71,67,21,49,47,38,52,48,55,66,71,83

InterPro domains:
  IPR032808 DoxX family [PF07681] (25-103)
  IPR051907 DoxX-like inner membrane-associated oxidoreductase [PTHR33452] (20-149)

pLDDT: mean 91.2, std 12.39, range [52.03, 98.94]

Secondary structure (DSSP, 8-state):
-HHHHHHHHHHHHSPPPPHHHHHHHHHHHHHHHHHHHHHHHGGGSTT-TTHHHHHHHHHHTT--HHHHHHHHHHHHHHHHHHHHT-SHHHHHHHHHHHHHHHHHIIIIIS---SS-SSS--SHHHHHHHHHHHHHHHH-S-SSSHHHHHHHH-/-HHHHHHHHHHHHSPPPPHHHHHHHHHHHHHHHHHHHHHHHGGGSTT-TTHHHHHHHHHHTT--HHHHHHHHHHHHHHHHHHHHT-SHHHHHHHHHHHHHHHHHIIIIIS---SS-SSS--SHHHHHHHHHHHHHHHH-S-SSSHHHHHHHH-

Nearest PDB structures (foldseek):
  6uuj-assembly2_E  TM=2.648E-01  e=2.824E+00  Mycobacterium tuberculosis H37Rv
  6uuj-assembly2_E  TM=2.649E-01  e=2.820E+00  Mycobacterium tuberculosis H37Rv

Foldseek 3Di:
DVVVVVVVVCCVVPPDDDQVVVQVVLLVLQQVLLVVQQVVQVCCDPPHPCNVVVLVVCVVLVHDSVLSNVSNCLSNVLSVCSNQLHPLLVNLVVLLVNLVVVLCCQCPSVVADDDDDPHDHSVVSVVSNVSSVVCNVVGRHCRHPVNVVVVVD/DVVVVVVVVCCVVPPDDDQVVVQVVLLVLQQVLLVVQQVVQVCCDPPHPCNVVVLVVCVVLVHDSVLSNVSNCLSNVLSVCSNQLHPLLVSLVVLLVNLVVVLCCQCPSVVADDDDDPHDHSVVSVVSNVSSVVCNVVGRHCRHPVNVVVVVD